Protein AF-A0A8S0Q0M2-F1 (afdb_monomer_lite)

Radius of gyration: 21.59 Å; chains: 1; bounding box: 52×61×43 Å

Sequence (277 aa):
MVQQPDGTQNKWGWCKQKPGANAILAVSLYVCKVGAAVLNIPLYKVQHIANLADNKKLVLPVPALNVTNGRSHAGNKLAMQEFMIPPVGASSVKEAMKMGVEVYDNLKVVIRMDDVASELYGSDKTYDLNFKENNNNSSQKILGDQLKDRYKSFVSDYPMVSIEGPFDQNDWEHYAKLTDEIGAQVQIVGDGLLVTNPKRVEKAIKEKTCNALLFKEFVGQIKTGAPCRSERLTKYNQLLRIEEELGSKALYAGAKFCVPVEPYWIQMSCELKMRIC

Structure (mmCIF, N/CA/C/O backbone):
data_AF-A0A8S0Q0M2-F1
#
_entry.id   AF-A0A8S0Q0M2-F1
#
loop_
_atom_site.group_PDB
_atom_site.id
_atom_site.type_symbol
_atom_site.label_atom_id
_atom_site.label_alt_id
_atom_site.label_comp_id
_atom_site.label_asym_id
_atom_site.label_entity_id
_atom_site.label_seq_id
_atom_site.pdbx_PDB_ins_code
_atom_site.Cartn_x
_atom_site.Cartn_y
_atom_site.Cartn_z
_atom_site.occupancy
_atom_site.B_iso_or_equiv
_atom_site.auth_seq_id
_atom_site.auth_comp_id
_atom_site.auth_asym_id
_atom_site.auth_atom_id
_atom_site.pdbx_PDB_model_num
ATOM 1 N N . MET A 1 1 ? 19.170 -4.784 -18.563 1.00 77.31 1 MET A N 1
ATOM 2 C CA . MET A 1 1 ? 18.592 -3.418 -18.521 1.00 77.31 1 MET A CA 1
ATOM 3 C C . MET A 1 1 ? 19.333 -2.471 -17.568 1.00 77.31 1 MET A C 1
ATOM 5 O O . MET A 1 1 ? 19.907 -1.503 -18.044 1.00 77.31 1 MET A O 1
ATOM 9 N N . VAL A 1 2 ? 19.326 -2.705 -16.245 1.00 81.75 2 VAL A N 1
ATOM 10 C CA . VAL A 1 2 ? 19.839 -1.720 -15.257 1.00 81.75 2 VAL A CA 1
ATOM 11 C C . VAL A 1 2 ? 21.374 -1.631 -15.204 1.00 81.75 2 VAL A C 1
ATOM 13 O O . VAL A 1 2 ? 21.918 -0.537 -15.280 1.00 81.75 2 VAL A O 1
ATOM 16 N N . GLN A 1 3 ? 22.079 -2.760 -15.081 1.00 84.12 3 GLN A N 1
ATOM 17 C CA . GLN A 1 3 ? 23.552 -2.772 -15.024 1.00 84.12 3 GLN A CA 1
ATOM 18 C C . GLN A 1 3 ? 24.165 -2.516 -16.412 1.00 84.12 3 GLN A C 1
ATOM 20 O O . GLN A 1 3 ? 25.020 -1.653 -16.574 1.00 84.12 3 GLN A O 1
ATOM 25 N N . GLN A 1 4 ? 23.646 -3.209 -17.427 1.00 80.44 4 GLN A N 1
ATOM 26 C CA . GLN A 1 4 ? 23.820 -2.904 -18.849 1.00 80.44 4 GLN A CA 1
ATOM 27 C C . GLN A 1 4 ? 22.436 -2.948 -19.524 1.00 80.44 4 GLN A C 1
ATOM 29 O O . GLN A 1 4 ? 21.630 -3.809 -19.144 1.00 80.44 4 GLN A O 1
ATOM 34 N N . PRO A 1 5 ? 22.099 -2.062 -20.484 1.00 82.38 5 PRO A N 1
ATOM 35 C CA . PRO A 1 5 ? 22.956 -1.044 -21.106 1.00 82.38 5 PRO A CA 1
ATOM 36 C C . PRO A 1 5 ? 22.989 0.325 -20.391 1.00 82.38 5 PRO A C 1
ATOM 38 O O . PRO A 1 5 ? 23.671 1.232 -20.860 1.00 82.38 5 PRO A O 1
ATOM 41 N N . ASP A 1 6 ? 22.262 0.515 -19.284 1.00 88.94 6 ASP A N 1
ATOM 42 C CA . ASP A 1 6 ? 22.204 1.813 -18.596 1.00 88.94 6 ASP A CA 1
ATOM 43 C C . ASP A 1 6 ? 23.514 2.142 -17.844 1.00 88.94 6 ASP A C 1
ATOM 45 O O . ASP A 1 6 ? 24.290 3.007 -18.268 1.00 88.94 6 ASP A O 1
ATOM 49 N N . GLY A 1 7 ? 23.781 1.443 -16.739 1.00 89.38 7 GLY A N 1
ATOM 50 C CA . GLY A 1 7 ? 25.010 1.590 -15.958 1.00 89.38 7 GLY A CA 1
ATOM 51 C C . GLY A 1 7 ? 25.144 2.888 -15.145 1.00 89.38 7 GLY A C 1
ATOM 52 O O . GLY A 1 7 ? 26.169 3.081 -14.496 1.00 89.38 7 GLY A O 1
ATOM 53 N N . THR A 1 8 ? 24.156 3.789 -15.144 1.00 91.19 8 THR A N 1
ATOM 54 C CA . THR A 1 8 ? 24.237 5.048 -14.378 1.00 91.19 8 THR A CA 1
ATOM 55 C C . THR A 1 8 ? 24.024 4.838 -12.878 1.00 91.19 8 THR A C 1
ATOM 57 O O . THR A 1 8 ? 23.136 4.092 -12.450 1.00 91.19 8 THR A O 1
ATOM 60 N N . GLN A 1 9 ? 24.834 5.516 -12.060 1.00 91.62 9 GLN A N 1
ATOM 61 C CA . GLN A 1 9 ? 24.806 5.424 -10.600 1.00 91.62 9 GLN A CA 1
ATOM 62 C C . GLN A 1 9 ? 24.826 6.796 -9.919 1.00 91.62 9 GLN A C 1
ATOM 64 O O . GLN A 1 9 ? 25.339 7.776 -10.451 1.00 91.62 9 GLN A O 1
ATOM 69 N N . ASN A 1 10 ? 24.314 6.834 -8.691 1.00 91.19 10 ASN A N 1
ATOM 70 C CA . ASN A 1 10 ? 24.566 7.880 -7.703 1.00 91.19 10 ASN A CA 1
ATOM 71 C C . ASN A 1 10 ? 25.010 7.233 -6.370 1.00 91.19 10 ASN A C 1
ATOM 73 O O . ASN A 1 10 ? 25.138 6.010 -6.281 1.00 91.19 10 ASN A O 1
ATOM 77 N N . LYS A 1 11 ? 25.202 8.025 -5.302 1.00 89.50 11 LYS A N 1
ATOM 78 C CA . LYS A 1 11 ? 25.599 7.506 -3.972 1.00 89.50 11 LYS A CA 1
ATOM 79 C C . LYS A 1 11 ? 24.697 6.366 -3.449 1.00 89.50 11 LYS A C 1
ATOM 81 O O . LYS A 1 11 ? 25.178 5.417 -2.824 1.00 89.50 11 LYS A O 1
ATOM 86 N N . TRP A 1 12 ? 23.411 6.395 -3.798 1.00 85.00 12 TRP A N 1
ATOM 87 C CA . TRP A 1 12 ? 22.398 5.404 -3.429 1.00 85.00 12 TRP A CA 1
ATOM 88 C C . TRP A 1 12 ? 22.266 4.221 -4.419 1.00 85.00 12 TRP A C 1
ATOM 90 O O . TRP A 1 12 ? 21.420 3.355 -4.218 1.00 85.00 12 TRP A O 1
ATOM 100 N N . GLY A 1 13 ? 23.100 4.126 -5.462 1.00 88.88 13 GLY A N 1
ATOM 101 C CA . GLY A 1 13 ? 23.108 3.020 -6.434 1.00 88.88 13 GLY A CA 1
ATOM 102 C C . GLY A 1 13 ? 22.540 3.392 -7.810 1.00 88.88 13 GLY A C 1
ATOM 103 O O . GLY A 1 13 ? 22.626 4.542 -8.232 1.00 88.88 13 GLY A O 1
ATOM 104 N N . TRP A 1 14 ? 21.999 2.409 -8.539 1.00 89.00 14 TRP A N 1
ATOM 105 C CA . TRP A 1 14 ? 21.613 2.555 -9.951 1.00 89.00 14 TRP A CA 1
ATOM 106 C C . TRP A 1 14 ? 20.436 3.525 -10.166 1.00 89.00 14 TRP A C 1
ATOM 108 O O . TRP A 1 14 ? 19.277 3.185 -9.883 1.00 89.00 14 TRP A O 1
ATOM 118 N N . CYS A 1 15 ? 20.724 4.712 -10.710 1.00 88.12 15 CYS A N 1
ATOM 119 C CA . CYS A 1 15 ? 19.769 5.818 -10.867 1.00 88.12 15 CYS A CA 1
ATOM 120 C C . CYS A 1 15 ? 18.936 5.763 -12.159 1.00 88.12 15 CYS A C 1
ATOM 122 O O . CYS A 1 15 ? 17.917 6.444 -12.238 1.00 88.12 15 CYS A O 1
ATOM 124 N N . LYS A 1 16 ? 19.296 4.887 -13.106 1.00 91.25 16 LYS A N 1
ATOM 125 C CA . LYS A 1 16 ? 18.495 4.527 -14.291 1.00 91.25 16 LYS A CA 1
ATOM 126 C C . LYS A 1 16 ? 18.247 5.692 -15.269 1.00 91.25 16 LYS A C 1
ATOM 128 O O . LYS A 1 16 ? 17.125 5.889 -15.735 1.00 91.25 16 LYS A O 1
ATOM 133 N N . GLN A 1 17 ? 19.267 6.515 -15.510 1.00 90.06 17 GLN A N 1
ATOM 134 C CA . GLN A 1 17 ? 19.145 7.785 -16.231 1.00 90.06 17 GLN A CA 1
ATOM 135 C C . GLN A 1 17 ? 19.207 7.680 -17.763 1.00 90.06 17 GLN A C 1
ATOM 137 O O . GLN A 1 17 ? 18.584 8.514 -18.407 1.00 90.06 17 GLN A O 1
ATOM 142 N N . LYS A 1 18 ? 19.920 6.711 -18.368 1.00 89.94 18 LYS A N 1
ATOM 143 C CA . LYS A 1 18 ? 20.146 6.711 -19.838 1.00 89.94 18 LYS A CA 1
ATOM 144 C C . LYS A 1 18 ? 18.877 6.359 -20.646 1.00 89.94 18 LYS A C 1
ATOM 146 O O . LYS A 1 18 ? 18.338 7.247 -21.294 1.00 89.94 18 LYS A O 1
ATOM 151 N N . PRO A 1 19 ? 18.355 5.113 -20.622 1.00 86.62 19 PRO A N 1
ATOM 152 C CA . PRO A 1 19 ? 17.021 4.788 -21.138 1.00 86.62 19 PRO A CA 1
ATOM 153 C C . PRO A 1 19 ? 15.879 5.360 -20.280 1.00 86.62 19 PRO A C 1
ATOM 155 O O . PRO A 1 19 ? 14.741 5.407 -20.738 1.00 86.62 19 PRO A O 1
ATOM 158 N N . GLY A 1 20 ? 16.151 5.761 -19.034 1.00 90.25 20 GLY A N 1
ATOM 159 C CA . GLY A 1 20 ? 15.137 6.237 -18.098 1.00 90.25 20 GLY A CA 1
ATOM 160 C C . GLY A 1 20 ? 14.420 5.105 -17.351 1.00 90.25 20 GLY A C 1
ATOM 161 O O . GLY A 1 20 ? 14.092 4.051 -17.906 1.00 90.25 20 GLY A O 1
ATOM 162 N N . ALA A 1 21 ? 14.110 5.341 -16.072 1.00 89.12 21 ALA A N 1
ATOM 163 C CA . ALA A 1 21 ? 13.420 4.373 -15.215 1.00 89.12 21 ALA A CA 1
ATOM 164 C C . ALA A 1 21 ? 12.076 3.893 -15.801 1.00 89.12 21 ALA A C 1
ATOM 166 O O . ALA A 1 21 ? 11.744 2.715 -15.674 1.00 89.12 21 ALA A O 1
ATOM 167 N N . ASN A 1 22 ? 11.343 4.774 -16.491 1.00 91.12 22 ASN A N 1
ATOM 168 C CA . ASN A 1 22 ? 10.050 4.463 -17.107 1.00 91.12 22 ASN A CA 1
ATOM 169 C C . ASN A 1 22 ? 10.176 3.428 -18.239 1.00 91.12 22 ASN A C 1
ATOM 171 O O . ASN A 1 22 ? 9.378 2.494 -18.298 1.00 91.12 22 ASN A O 1
ATOM 175 N N . ALA A 1 23 ? 11.193 3.548 -19.101 1.00 91.44 23 ALA A N 1
ATOM 176 C CA . ALA A 1 23 ? 11.422 2.598 -20.191 1.00 91.44 23 ALA A CA 1
ATOM 177 C C . ALA A 1 23 ? 11.885 1.235 -19.657 1.00 91.44 23 ALA A C 1
ATOM 179 O O . ALA A 1 23 ? 11.385 0.195 -20.089 1.00 91.44 23 ALA A O 1
ATOM 180 N N . ILE A 1 24 ? 12.785 1.231 -18.662 1.00 90.75 24 ILE A N 1
ATOM 181 C CA . ILE A 1 24 ? 13.203 -0.003 -17.980 1.00 90.75 24 ILE A CA 1
ATOM 182 C C . ILE A 1 24 ? 11.993 -0.701 -17.344 1.00 90.75 24 ILE A C 1
ATOM 184 O O . ILE A 1 24 ? 11.839 -1.910 -17.514 1.00 90.75 24 ILE A O 1
ATOM 188 N N . LEU A 1 25 ? 11.123 0.042 -16.651 1.00 88.38 25 LEU A N 1
ATOM 189 C CA . LEU A 1 25 ? 9.922 -0.504 -16.019 1.00 88.38 25 LEU A CA 1
ATOM 190 C C . LEU A 1 25 ? 8.944 -1.084 -17.051 1.00 88.38 25 LEU A C 1
ATOM 192 O O . LEU A 1 25 ? 8.466 -2.199 -16.862 1.00 88.38 25 LEU A O 1
ATOM 196 N N . ALA A 1 26 ? 8.681 -0.373 -18.152 1.00 89.44 26 ALA A N 1
ATOM 197 C CA . ALA A 1 26 ? 7.783 -0.841 -19.208 1.00 89.44 26 ALA A CA 1
ATOM 198 C C . ALA A 1 26 ? 8.247 -2.178 -19.814 1.00 89.44 26 ALA A C 1
ATOM 200 O O . ALA A 1 26 ? 7.462 -3.124 -19.892 1.00 89.44 26 ALA A O 1
ATOM 201 N N . VAL A 1 27 ? 9.535 -2.287 -20.161 1.00 91.25 27 VAL A N 1
ATOM 202 C CA . VAL A 1 27 ? 10.128 -3.535 -20.671 1.00 91.25 27 VAL A CA 1
ATOM 203 C C . VAL A 1 27 ? 10.094 -4.637 -19.609 1.00 91.25 27 VAL A C 1
ATOM 205 O O . VAL A 1 27 ? 9.713 -5.762 -19.919 1.00 91.25 27 VAL A O 1
ATOM 208 N N . SER A 1 28 ? 10.425 -4.331 -18.350 1.00 88.19 28 SER A N 1
ATOM 209 C CA . SER A 1 28 ? 10.413 -5.315 -17.257 1.00 88.19 28 SER A CA 1
ATOM 210 C C . SER A 1 28 ? 9.015 -5.895 -17.007 1.00 88.19 28 SER A C 1
ATOM 212 O O . SER A 1 28 ? 8.864 -7.107 -16.854 1.00 88.19 28 SER A O 1
ATOM 214 N N . LEU A 1 29 ? 7.978 -5.050 -17.017 1.00 87.88 29 LEU A N 1
ATOM 215 C CA . LEU A 1 29 ? 6.584 -5.478 -16.870 1.00 87.88 29 LEU A CA 1
ATOM 216 C C . LEU A 1 29 ? 6.099 -6.286 -18.081 1.00 87.88 29 LEU A C 1
ATOM 218 O O . LEU A 1 29 ? 5.336 -7.236 -17.913 1.00 87.88 29 LEU A O 1
ATOM 222 N N . TYR A 1 30 ? 6.536 -5.932 -19.294 1.00 90.25 30 TYR A N 1
ATOM 223 C CA . TYR A 1 30 ? 6.219 -6.693 -20.502 1.00 90.25 30 TYR A CA 1
ATOM 224 C C . TYR A 1 30 ? 6.855 -8.089 -20.474 1.00 90.25 30 TYR A C 1
ATOM 226 O O . TYR A 1 30 ? 6.152 -9.078 -20.665 1.00 90.25 30 TYR A O 1
ATOM 234 N N . VAL A 1 31 ? 8.147 -8.189 -20.143 1.00 89.31 31 VAL A N 1
ATOM 235 C CA . VAL A 1 31 ? 8.856 -9.474 -20.008 1.00 89.31 31 VAL A CA 1
ATOM 236 C C . VAL A 1 31 ? 8.204 -10.362 -18.944 1.00 89.31 31 VAL A C 1
ATOM 238 O O . VAL A 1 31 ? 7.999 -11.545 -19.200 1.00 89.31 31 VAL A O 1
ATOM 241 N N . CYS A 1 32 ? 7.791 -9.806 -17.799 1.00 84.94 32 CYS A N 1
ATOM 242 C CA . CYS A 1 32 ? 7.070 -10.562 -16.766 1.00 84.94 32 CYS A CA 1
ATOM 243 C C . CYS A 1 32 ? 5.728 -11.130 -17.282 1.00 84.94 32 CYS A C 1
ATOM 245 O O . CYS A 1 32 ? 5.427 -12.307 -17.081 1.00 84.94 32 CYS A O 1
ATOM 247 N N . LYS A 1 33 ? 4.952 -10.335 -18.036 1.00 87.81 33 LYS A N 1
ATOM 248 C CA . LYS A 1 33 ? 3.702 -10.790 -18.679 1.00 87.81 33 LYS A CA 1
ATOM 249 C C . LYS A 1 33 ? 3.924 -11.865 -19.742 1.00 87.81 33 LYS A C 1
ATOM 251 O O . LYS A 1 33 ? 3.156 -12.820 -19.796 1.00 87.81 33 LYS A O 1
ATOM 256 N N . VAL A 1 34 ? 4.959 -11.729 -20.572 1.00 89.94 34 VAL A N 1
ATOM 257 C CA . VAL A 1 34 ? 5.307 -12.748 -21.575 1.00 89.94 34 VAL A CA 1
ATOM 258 C C . VAL A 1 34 ? 5.771 -14.034 -20.890 1.00 89.94 34 VAL A C 1
ATOM 260 O O . VAL A 1 34 ? 5.323 -15.108 -21.275 1.00 89.94 34 VAL A O 1
ATOM 263 N N . GLY A 1 35 ? 6.573 -13.942 -19.824 1.00 87.44 35 GLY A N 1
ATOM 264 C CA . GLY A 1 35 ? 6.953 -15.094 -19.001 1.00 87.44 35 GLY A CA 1
ATOM 265 C C . GLY A 1 35 ? 5.743 -15.836 -18.424 1.00 87.44 35 GLY A C 1
ATOM 266 O O . GLY A 1 35 ? 5.700 -17.061 -18.479 1.00 87.44 35 GLY A O 1
ATOM 267 N N . ALA A 1 36 ? 4.720 -15.106 -17.965 1.00 86.69 36 ALA A N 1
ATOM 268 C CA . ALA A 1 36 ? 3.451 -15.681 -17.506 1.00 86.69 36 ALA A CA 1
ATOM 269 C C . ALA A 1 36 ? 2.720 -16.466 -18.600 1.00 86.69 36 ALA A C 1
ATOM 271 O O . ALA A 1 36 ? 2.303 -17.601 -18.374 1.00 86.69 36 ALA A O 1
ATOM 272 N N . ALA A 1 37 ? 2.622 -15.886 -19.799 1.00 89.19 37 ALA A N 1
ATOM 273 C CA . ALA A 1 37 ? 1.999 -16.536 -20.946 1.00 89.19 37 ALA A CA 1
ATOM 274 C C . ALA A 1 37 ? 2.776 -17.786 -21.405 1.00 89.19 37 ALA A C 1
ATOM 276 O O . ALA A 1 37 ? 2.166 -18.823 -21.644 1.00 89.19 37 ALA A O 1
ATOM 277 N N . VAL A 1 38 ? 4.112 -17.718 -21.470 1.00 90.19 38 VAL A N 1
ATOM 278 C CA . VAL A 1 38 ? 4.981 -18.846 -21.863 1.00 90.19 38 VAL A CA 1
ATOM 279 C C . VAL A 1 38 ? 4.906 -20.000 -20.860 1.00 90.19 38 VAL A C 1
ATOM 281 O O . VAL A 1 38 ? 4.858 -21.157 -21.263 1.00 90.19 38 VAL A O 1
ATOM 284 N N . LEU A 1 39 ? 4.855 -19.698 -19.561 1.00 86.50 39 LEU A N 1
ATOM 285 C CA . LEU A 1 39 ? 4.685 -20.697 -18.500 1.00 86.50 39 LEU A CA 1
ATOM 286 C C . LEU A 1 39 ? 3.223 -21.156 -18.322 1.00 86.50 39 LEU A C 1
ATOM 288 O O . LEU A 1 39 ? 2.957 -22.000 -17.471 1.00 86.50 39 LEU A O 1
ATOM 292 N N . ASN A 1 40 ? 2.282 -20.598 -19.094 1.00 88.25 40 ASN A N 1
ATOM 293 C CA . ASN A 1 40 ? 0.837 -20.820 -18.994 1.00 88.25 40 ASN A CA 1
ATOM 294 C C . ASN A 1 40 ? 0.287 -20.696 -17.555 1.00 88.25 40 ASN A C 1
ATOM 296 O O . ASN A 1 40 ? -0.511 -21.515 -17.092 1.00 88.25 40 ASN A O 1
ATOM 300 N N . ILE A 1 41 ? 0.730 -19.665 -16.830 1.00 86.12 41 ILE A N 1
ATOM 301 C CA . ILE A 1 41 ? 0.282 -19.366 -15.465 1.00 86.12 41 ILE A CA 1
ATOM 302 C C . ILE A 1 41 ? -0.155 -17.900 -15.327 1.00 86.12 41 ILE A C 1
ATOM 304 O O . ILE A 1 41 ? 0.412 -17.017 -15.968 1.00 86.12 41 ILE A O 1
ATOM 308 N N . PRO A 1 42 ? -1.136 -17.596 -14.456 1.00 86.25 42 PRO A N 1
ATOM 309 C CA . PRO A 1 42 ? -1.516 -16.225 -14.140 1.00 86.25 42 PRO A CA 1
ATOM 310 C C . PRO A 1 42 ? -0.334 -15.362 -13.685 1.00 86.25 42 PRO A C 1
ATOM 312 O O . PRO A 1 42 ? 0.532 -15.814 -12.935 1.00 86.25 42 PRO A O 1
ATOM 315 N N . LEU A 1 43 ? -0.354 -14.076 -14.044 1.00 84.06 43 LEU A N 1
ATOM 316 C CA . LEU A 1 43 ? 0.706 -13.119 -13.698 1.00 84.06 43 LEU A CA 1
ATOM 317 C C . LEU A 1 43 ? 0.976 -13.033 -12.185 1.00 84.06 43 LEU A C 1
ATOM 319 O O . LEU A 1 43 ? 2.123 -12.887 -11.777 1.00 84.06 43 LEU A O 1
ATOM 323 N N . TYR A 1 44 ? -0.053 -13.172 -11.344 1.00 79.19 44 TYR A N 1
ATOM 324 C CA . TYR A 1 44 ? 0.131 -13.176 -9.890 1.00 79.19 44 TYR A CA 1
ATOM 325 C C . TYR A 1 44 ? 0.858 -14.440 -9.391 1.00 79.19 44 TYR A C 1
ATOM 327 O O . TYR A 1 44 ? 1.570 -14.366 -8.393 1.00 79.19 44 TYR A O 1
ATOM 335 N N . LYS A 1 45 ? 0.756 -15.576 -10.105 1.00 73.44 45 LYS A N 1
ATOM 336 C CA . LYS A 1 45 ? 1.564 -16.780 -9.842 1.00 73.44 45 LYS A CA 1
ATOM 337 C C . LYS A 1 45 ? 2.991 -16.617 -10.360 1.00 73.44 45 LYS A C 1
ATOM 339 O O . LYS A 1 45 ? 3.901 -17.087 -9.693 1.00 73.44 45 LYS A O 1
ATOM 344 N N . VAL A 1 46 ? 3.221 -15.890 -11.462 1.00 59.50 46 VAL A N 1
ATOM 345 C CA . VAL A 1 46 ? 4.593 -15.486 -11.836 1.00 59.50 46 VAL A CA 1
ATOM 346 C C . VAL A 1 46 ? 5.206 -14.604 -10.769 1.00 59.50 46 VAL A C 1
ATOM 348 O O . VAL A 1 46 ? 6.309 -14.904 -10.346 1.00 59.50 46 VAL A O 1
ATOM 351 N N . GLN A 1 47 ? 4.509 -13.575 -10.279 1.00 57.31 47 GLN A N 1
ATOM 352 C CA . GLN A 1 47 ? 5.039 -12.752 -9.188 1.00 57.31 47 GLN A CA 1
ATOM 353 C C . GLN A 1 47 ? 5.316 -13.602 -7.935 1.00 57.31 47 GLN A C 1
ATOM 355 O O . GLN A 1 47 ? 6.316 -13.394 -7.266 1.00 57.31 47 GLN A O 1
ATOM 360 N N . HIS A 1 48 ? 4.480 -14.602 -7.646 1.00 57.00 48 HIS A N 1
ATOM 361 C CA . HIS A 1 48 ? 4.678 -15.531 -6.530 1.00 57.00 48 HIS A CA 1
ATOM 362 C C . HIS A 1 48 ? 5.881 -16.479 -6.713 1.00 57.00 48 HIS A C 1
ATOM 364 O O . HIS A 1 48 ? 6.5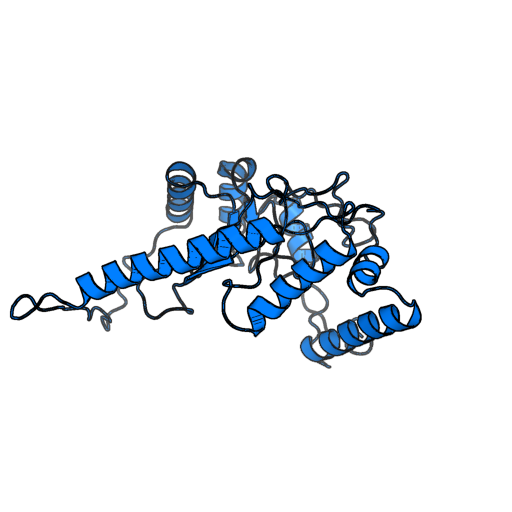60 -16.769 -5.739 1.00 57.00 48 HIS A O 1
ATOM 370 N N . ILE A 1 49 ? 6.165 -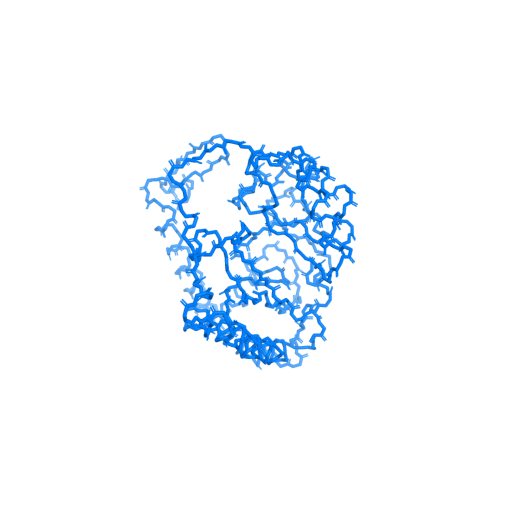16.932 -7.940 1.00 49.41 49 ILE A N 1
ATOM 371 C CA . ILE A 1 49 ? 7.294 -17.824 -8.276 1.00 49.41 49 ILE A CA 1
ATOM 372 C C . ILE A 1 49 ? 8.603 -17.039 -8.482 1.00 49.41 49 ILE A C 1
ATOM 374 O O . ILE A 1 49 ? 9.683 -17.534 -8.177 1.00 49.41 49 ILE A O 1
ATOM 378 N N . ALA A 1 50 ? 8.515 -15.813 -9.003 1.00 48.09 50 ALA A N 1
ATOM 379 C CA . ALA A 1 50 ? 9.633 -14.890 -9.196 1.00 48.09 50 ALA A CA 1
ATOM 380 C C . ALA A 1 50 ? 9.982 -14.114 -7.916 1.00 48.09 50 ALA A C 1
ATOM 382 O O . ALA A 1 50 ? 11.093 -13.596 -7.799 1.00 48.09 50 ALA A O 1
ATOM 383 N N . ASN A 1 51 ? 9.076 -14.072 -6.933 1.00 51.59 51 ASN A N 1
ATOM 384 C CA . ASN A 1 51 ? 9.440 -13.802 -5.552 1.00 51.59 51 ASN A CA 1
ATOM 385 C C . ASN A 1 51 ? 10.389 -14.915 -5.095 1.00 51.59 51 ASN A C 1
ATOM 387 O O . ASN A 1 51 ? 9.970 -16.017 -4.763 1.00 51.59 51 ASN A O 1
ATOM 391 N N . LEU A 1 52 ? 11.678 -14.583 -5.026 1.00 47.16 52 LEU A N 1
ATOM 392 C CA . LEU A 1 52 ? 12.792 -15.428 -4.569 1.00 47.16 52 LEU A CA 1
ATOM 393 C C . LEU A 1 52 ? 12.709 -15.830 -3.074 1.00 47.16 52 LEU A C 1
ATOM 395 O O . LEU A 1 52 ? 13.704 -16.233 -2.481 1.00 47.16 52 LEU A O 1
ATOM 399 N N . ALA A 1 53 ? 11.535 -15.704 -2.457 1.00 51.28 53 ALA A N 1
ATOM 400 C CA . ALA A 1 53 ? 11.222 -16.140 -1.106 1.00 51.28 53 ALA A CA 1
ATOM 401 C C . ALA A 1 53 ? 10.272 -17.344 -1.190 1.00 51.28 53 ALA A C 1
ATOM 403 O O . ALA A 1 53 ? 9.228 -17.241 -1.829 1.00 51.28 53 ALA A O 1
ATOM 404 N N . ASP A 1 54 ? 10.607 -18.450 -0.509 1.00 51.94 54 ASP A N 1
ATOM 405 C CA . ASP A 1 54 ? 9.921 -19.768 -0.511 1.00 51.94 54 ASP A CA 1
ATOM 406 C C . ASP A 1 54 ? 8.505 -19.768 0.133 1.00 51.94 54 ASP A C 1
ATOM 408 O O . ASP A 1 54 ? 8.060 -20.717 0.784 1.00 51.94 54 ASP A O 1
ATOM 412 N N . ASN A 1 55 ? 7.767 -18.672 -0.027 1.00 55.53 55 ASN A N 1
ATOM 413 C CA . ASN A 1 55 ? 6.407 -18.496 0.447 1.00 55.53 55 ASN A CA 1
ATOM 414 C C . ASN A 1 55 ? 5.439 -19.228 -0.480 1.00 55.53 55 ASN A C 1
ATOM 416 O O . ASN A 1 55 ? 5.093 -18.729 -1.539 1.00 55.53 55 ASN A O 1
ATOM 420 N N . LYS A 1 56 ? 4.948 -20.390 -0.042 1.00 62.50 56 LYS A N 1
ATOM 421 C CA . LYS A 1 56 ? 3.979 -21.232 -0.776 1.00 62.50 56 LYS A CA 1
ATOM 422 C C . LYS A 1 56 ? 2.507 -20.834 -0.564 1.00 62.50 56 LYS A C 1
ATOM 424 O O . LYS A 1 56 ? 1.605 -21.502 -1.065 1.00 62.50 56 LYS A O 1
ATOM 429 N N . LYS A 1 57 ? 2.249 -19.793 0.238 1.00 71.81 57 LYS A N 1
ATOM 430 C CA . LYS A 1 57 ? 0.908 -19.281 0.562 1.00 71.81 57 LYS A CA 1
ATOM 431 C C . LYS A 1 57 ? 0.731 -17.900 -0.053 1.00 71.81 57 LYS A C 1
ATOM 433 O O . LYS A 1 57 ? 1.509 -16.995 0.239 1.00 71.81 57 LYS A O 1
ATOM 438 N N . LEU A 1 58 ? -0.304 -17.737 -0.872 1.00 76.25 58 LEU A N 1
ATOM 439 C CA . LEU A 1 58 ? -0.697 -16.436 -1.397 1.00 76.25 58 LEU A CA 1
ATOM 440 C C . LEU A 1 58 ? -1.711 -15.795 -0.443 1.00 76.25 58 LEU A C 1
ATOM 442 O O . LEU A 1 58 ? -2.730 -16.406 -0.129 1.00 76.25 58 LEU A O 1
ATOM 446 N N . VAL A 1 59 ? -1.428 -14.573 0.009 1.00 83.75 59 VAL A N 1
ATOM 447 C CA . VAL A 1 59 ? -2.335 -13.788 0.855 1.00 83.75 59 VAL A CA 1
ATOM 448 C C . VAL A 1 59 ? -2.696 -12.499 0.129 1.00 83.75 59 VAL A C 1
ATOM 450 O O . VAL A 1 59 ? -1.828 -11.786 -0.378 1.00 83.75 59 VAL A O 1
ATOM 453 N N . LEU A 1 60 ? -3.992 -12.226 0.057 1.00 89.00 60 LEU A N 1
ATOM 454 C CA . LEU A 1 60 ? -4.572 -11.043 -0.548 1.00 89.00 60 LEU A CA 1
ATOM 455 C C . LEU A 1 60 ? -4.447 -9.839 0.397 1.00 89.00 60 LEU A C 1
ATOM 457 O O . LEU A 1 60 ? -4.666 -9.979 1.605 1.00 89.00 60 LEU A O 1
ATOM 461 N N . PRO A 1 61 ? -4.102 -8.656 -0.135 1.00 90.69 61 PRO A N 1
ATOM 462 C CA . PRO A 1 61 ? -3.798 -7.492 0.682 1.00 90.69 61 PRO A CA 1
ATOM 463 C C . PRO A 1 61 ? -5.049 -6.786 1.218 1.00 90.69 61 PRO A C 1
ATOM 465 O O . PRO A 1 61 ? -6.072 -6.719 0.535 1.00 90.69 61 PRO A O 1
ATOM 468 N N . VAL A 1 62 ? -4.924 -6.146 2.384 1.00 92.94 62 VAL A N 1
ATOM 469 C CA . VAL A 1 62 ? -5.888 -5.137 2.853 1.00 92.94 62 VAL A CA 1
ATOM 470 C C . VAL A 1 62 ? -5.813 -3.898 1.948 1.00 92.94 62 VAL A C 1
ATOM 472 O O . VAL A 1 62 ? -4.726 -3.327 1.797 1.00 92.94 62 VAL A O 1
ATOM 475 N N . PRO A 1 63 ? -6.924 -3.445 1.340 1.00 93.50 63 PRO A N 1
ATOM 476 C CA . PRO A 1 63 ? -6.935 -2.219 0.555 1.00 93.50 63 PRO A CA 1
ATOM 477 C C . PRO A 1 63 ? -6.953 -0.991 1.477 1.00 93.50 63 PRO A C 1
ATOM 479 O O . PRO A 1 63 ? -7.907 -0.777 2.216 1.00 93.50 63 PRO A O 1
ATOM 482 N N . ALA A 1 64 ? -5.917 -0.156 1.412 1.00 92.00 64 ALA A N 1
ATOM 483 C CA . ALA A 1 64 ? -5.910 1.171 2.020 1.00 92.00 64 ALA A CA 1
ATOM 484 C C . ALA A 1 64 ? -6.627 2.148 1.075 1.00 92.00 64 ALA A C 1
ATOM 486 O O . ALA A 1 64 ? -6.074 2.587 0.059 1.00 92.00 64 ALA A O 1
ATOM 487 N N . LEU A 1 65 ? -7.894 2.428 1.381 1.00 93.12 65 LEU A N 1
ATOM 488 C CA . LEU A 1 65 ? -8.788 3.209 0.530 1.00 93.12 65 LEU A CA 1
ATOM 489 C C . LEU A 1 65 ? -8.698 4.691 0.887 1.00 93.12 65 LEU A C 1
ATOM 491 O O . LEU A 1 65 ? -9.068 5.072 1.992 1.00 93.12 65 LEU A O 1
ATOM 495 N N . ASN A 1 66 ? -8.233 5.529 -0.043 1.00 91.69 66 ASN A N 1
ATOM 496 C CA . ASN A 1 66 ? -8.207 6.983 0.149 1.00 91.69 66 ASN A CA 1
ATOM 497 C C . ASN A 1 66 ? -9.645 7.534 0.215 1.00 91.69 66 ASN A C 1
ATOM 499 O O . ASN A 1 66 ? -10.449 7.256 -0.679 1.00 91.69 66 ASN A O 1
ATOM 503 N N . VAL A 1 67 ? -9.956 8.311 1.255 1.00 89.25 67 VAL A N 1
ATOM 504 C CA . VAL A 1 67 ? -11.286 8.900 1.471 1.00 89.25 67 VAL A CA 1
ATOM 505 C C . VAL A 1 67 ? -11.290 10.432 1.495 1.00 89.25 67 VAL A C 1
ATOM 507 O O . VAL A 1 67 ? -12.244 11.026 0.996 1.00 89.25 67 VAL A O 1
ATOM 510 N N . THR A 1 68 ? -10.232 11.088 1.988 1.00 85.56 68 THR A N 1
ATOM 511 C CA . THR A 1 68 ? -10.091 12.556 1.956 1.00 85.56 68 THR A CA 1
ATOM 512 C C . THR A 1 68 ? -8.667 12.977 1.597 1.00 85.56 68 THR A C 1
ATOM 514 O O . THR A 1 68 ? -7.696 12.276 1.886 1.00 85.56 68 THR A O 1
ATOM 517 N N . ASN A 1 69 ? -8.545 14.141 0.951 1.00 82.62 69 ASN A N 1
ATOM 518 C CA . ASN A 1 69 ? -7.278 14.691 0.469 1.00 82.62 69 ASN A CA 1
ATOM 519 C C . ASN A 1 69 ? -7.021 16.093 1.029 1.00 82.62 69 ASN A C 1
ATOM 521 O O . ASN A 1 69 ? -7.954 16.866 1.265 1.00 82.62 69 ASN A O 1
ATOM 525 N N . GLY A 1 70 ? -5.743 16.434 1.146 1.00 76.88 70 GLY A N 1
ATOM 526 C CA . GLY A 1 70 ? -5.260 17.761 1.504 1.00 76.88 70 GLY A CA 1
ATOM 527 C C . GLY A 1 70 ? -3.995 18.150 0.742 1.00 76.88 70 GLY A C 1
ATOM 528 O O . GLY A 1 70 ? -3.581 17.499 -0.226 1.00 76.88 70 GLY A O 1
ATOM 529 N N . ARG A 1 71 ? -3.352 19.222 1.203 1.00 75.62 71 ARG A N 1
ATOM 530 C CA . ARG A 1 71 ? -2.072 19.737 0.700 1.00 75.62 71 ARG A CA 1
ATOM 531 C C . ARG A 1 71 ? -2.086 19.914 -0.828 1.00 75.62 71 ARG A C 1
ATOM 533 O O . ARG A 1 71 ? -2.983 20.534 -1.372 1.00 75.62 71 ARG A O 1
ATOM 540 N N . SER A 1 72 ? -1.109 19.366 -1.548 1.00 73.12 72 SER A N 1
ATOM 541 C CA . SER A 1 72 ? -0.992 19.469 -3.011 1.00 73.12 72 SER A CA 1
ATOM 542 C C . SER A 1 72 ? -2.106 18.761 -3.797 1.00 73.12 72 SER A C 1
ATOM 544 O O . SER A 1 72 ? -2.169 18.914 -5.014 1.00 73.12 72 SER A O 1
ATOM 546 N N . HIS A 1 73 ? -2.959 17.978 -3.129 1.00 65.44 73 HIS A N 1
ATOM 547 C CA . HIS A 1 73 ? -4.016 17.176 -3.748 1.00 65.44 73 HIS A CA 1
ATOM 548 C C . HIS A 1 73 ? -5.427 17.756 -3.524 1.00 65.44 73 HIS A C 1
ATOM 550 O O . HIS A 1 73 ? -6.397 17.190 -4.031 1.00 65.44 73 HIS A O 1
ATOM 556 N N . ALA A 1 74 ? -5.563 18.884 -2.812 1.00 72.00 74 ALA A N 1
ATOM 557 C CA . ALA A 1 74 ? -6.834 19.583 -2.611 1.00 72.00 74 ALA A CA 1
ATOM 558 C C . ALA A 1 74 ? -6.642 21.104 -2.454 1.00 72.00 74 ALA A C 1
ATOM 560 O O . ALA A 1 74 ? -5.584 21.574 -2.061 1.00 72.00 74 ALA A O 1
ATOM 561 N N . GLY A 1 75 ? -7.689 21.891 -2.713 1.00 69.25 75 GLY A N 1
ATOM 562 C CA . GLY A 1 75 ? -7.673 23.350 -2.516 1.00 69.25 75 GLY A CA 1
ATOM 563 C C . GLY A 1 75 ? -7.929 23.815 -1.074 1.00 69.25 75 GLY A C 1
ATOM 564 O O . GLY A 1 75 ? -8.268 24.978 -0.876 1.00 69.25 75 GLY A O 1
ATOM 565 N N . ASN A 1 76 ? -7.845 22.917 -0.087 1.00 74.62 76 ASN A N 1
ATOM 566 C CA . ASN A 1 76 ? -8.268 23.147 1.298 1.00 74.62 76 ASN A CA 1
ATOM 567 C C . ASN A 1 76 ? -7.079 23.438 2.244 1.00 74.62 76 ASN A C 1
ATOM 569 O O . ASN A 1 76 ? -5.915 23.390 1.853 1.00 74.62 76 ASN A O 1
ATOM 573 N N . LYS A 1 77 ? -7.376 23.748 3.514 1.00 72.44 77 LYS A N 1
ATOM 574 C CA . LYS A 1 77 ? -6.372 24.067 4.553 1.00 72.44 77 LYS A CA 1
ATOM 575 C C . LYS A 1 77 ? -5.728 22.825 5.205 1.00 72.44 77 LYS A C 1
ATOM 577 O O . LYS A 1 77 ? -4.978 22.960 6.169 1.00 72.44 77 LYS A O 1
ATOM 582 N N . LEU A 1 78 ? -6.029 21.615 4.729 1.00 70.88 78 LEU A N 1
ATOM 583 C CA . LEU A 1 78 ? -5.600 20.366 5.361 1.00 70.88 78 LEU A CA 1
ATOM 584 C C . LEU A 1 78 ? -4.124 20.092 5.041 1.00 70.88 78 LEU A C 1
ATOM 586 O O . LEU A 1 78 ? -3.763 19.872 3.888 1.00 70.88 78 LEU A O 1
ATOM 590 N N . ALA A 1 79 ? -3.255 20.115 6.055 1.00 67.94 79 ALA A N 1
ATOM 591 C CA . ALA A 1 79 ? -1.807 19.975 5.863 1.00 67.94 79 ALA A CA 1
ATOM 592 C C . ALA A 1 79 ? -1.364 18.547 5.477 1.00 67.94 79 ALA A C 1
ATOM 594 O O . ALA A 1 79 ? -0.344 18.374 4.805 1.00 67.94 79 ALA A O 1
ATOM 595 N N . MET A 1 80 ? -2.128 17.532 5.891 1.00 71.81 80 MET A N 1
ATOM 596 C CA . MET A 1 80 ? -1.906 16.128 5.531 1.00 71.81 80 MET A CA 1
ATOM 597 C C . MET A 1 80 ? -2.431 15.840 4.123 1.00 71.81 80 MET A C 1
ATOM 599 O O . MET A 1 80 ? -3.440 16.401 3.708 1.00 71.81 80 MET A O 1
ATOM 603 N N . GLN A 1 81 ? -1.742 14.975 3.377 1.00 71.75 81 GLN A N 1
ATOM 604 C CA . GLN A 1 81 ? -2.024 14.790 1.951 1.00 71.75 81 GLN A CA 1
ATOM 605 C C . GLN A 1 81 ? -3.206 13.852 1.673 1.00 71.75 81 GLN A C 1
ATOM 607 O O . GLN A 1 81 ? -4.005 14.146 0.790 1.00 71.75 81 GLN A O 1
ATOM 612 N N . GLU A 1 82 ? -3.312 12.741 2.402 1.00 83.69 82 GLU A N 1
ATOM 613 C CA . GLU A 1 82 ? -4.328 11.703 2.199 1.00 83.69 82 GLU A CA 1
ATOM 614 C C . GLU A 1 82 ? -4.720 11.088 3.550 1.00 83.69 82 GLU A C 1
ATOM 616 O O . GLU A 1 82 ? -3.844 10.808 4.369 1.00 83.69 82 GLU A O 1
ATOM 621 N N . PHE A 1 83 ? -6.009 10.811 3.753 1.00 88.12 83 PHE A N 1
ATOM 622 C CA . PHE A 1 83 ? -6.505 9.950 4.832 1.00 88.12 83 PHE A CA 1
ATOM 623 C C . PHE A 1 83 ? -7.111 8.694 4.217 1.00 88.12 83 PHE A C 1
ATOM 625 O O . PHE A 1 83 ? -7.801 8.763 3.194 1.00 88.12 83 PHE A O 1
ATOM 632 N N . MET A 1 84 ? -6.842 7.539 4.827 1.00 91.38 84 MET A N 1
ATOM 633 C CA . MET A 1 84 ? -7.232 6.244 4.275 1.00 91.38 84 MET A CA 1
ATOM 634 C C . MET A 1 84 ? -7.913 5.358 5.304 1.00 91.38 84 MET A C 1
ATOM 636 O O . MET A 1 84 ? -7.571 5.388 6.482 1.00 91.38 84 MET A O 1
ATOM 640 N N . ILE A 1 85 ? -8.838 4.528 4.829 1.00 92.00 85 ILE A N 1
ATOM 641 C CA . ILE A 1 85 ? -9.564 3.557 5.644 1.00 92.00 85 ILE A CA 1
ATOM 642 C C . ILE A 1 85 ? -9.177 2.149 5.169 1.00 92.00 85 ILE A C 1
ATOM 644 O O . ILE A 1 85 ? -9.544 1.767 4.055 1.00 92.00 85 ILE A O 1
ATOM 648 N N . PRO A 1 86 ? -8.403 1.387 5.966 1.00 92.81 86 PRO A N 1
ATOM 649 C CA . PRO A 1 86 ? -8.080 -0.011 5.699 1.00 92.81 86 PRO A CA 1
ATOM 650 C C . PRO A 1 86 ? -9.097 -0.952 6.386 1.00 92.81 86 PRO A C 1
ATOM 652 O O . PRO A 1 86 ? -9.161 -0.980 7.617 1.00 92.81 86 PRO A O 1
ATOM 655 N N . PRO A 1 87 ? -9.880 -1.766 5.649 1.00 94.62 87 PRO A N 1
ATOM 656 C CA . PRO A 1 87 ? -10.858 -2.696 6.232 1.00 94.62 87 PRO A CA 1
ATOM 657 C C . PRO A 1 87 ? -10.197 -3.950 6.846 1.00 94.62 87 PRO A C 1
ATOM 659 O O . PRO A 1 87 ? -10.355 -5.074 6.366 1.00 94.62 87 PRO A O 1
ATOM 662 N N . VAL A 1 88 ? -9.425 -3.770 7.921 1.00 93.19 88 VAL A N 1
ATOM 663 C CA . VAL A 1 88 ? -8.662 -4.847 8.588 1.00 93.19 88 VAL A CA 1
ATOM 664 C C . VAL A 1 88 ? -9.546 -5.923 9.234 1.00 93.19 88 VAL A C 1
ATOM 666 O O . VAL A 1 88 ? -9.097 -7.052 9.404 1.00 93.19 88 VAL A O 1
ATOM 669 N N . GLY A 1 89 ? -10.799 -5.594 9.569 1.00 93.25 89 GLY A N 1
ATOM 670 C CA . GLY A 1 89 ? -11.768 -6.521 10.168 1.00 93.25 89 GLY A CA 1
ATOM 671 C C . GLY A 1 89 ? -12.546 -7.395 9.176 1.00 93.25 89 GLY A C 1
ATOM 672 O O . GLY A 1 89 ? -13.317 -8.241 9.615 1.00 93.25 89 GLY A O 1
ATOM 673 N N . ALA A 1 90 ? -12.372 -7.200 7.865 1.00 94.94 90 ALA A N 1
ATOM 674 C CA . ALA A 1 90 ? -13.039 -8.015 6.849 1.00 94.94 90 ALA A CA 1
ATOM 675 C C . ALA A 1 90 ? -12.467 -9.446 6.786 1.00 94.94 90 ALA A C 1
ATOM 677 O O . ALA A 1 90 ? -11.305 -9.683 7.113 1.00 94.94 90 ALA A O 1
ATOM 678 N N . SER A 1 91 ? -13.269 -10.396 6.302 1.00 93.69 91 SER A N 1
ATOM 679 C CA . SER A 1 91 ? -12.877 -11.793 6.051 1.00 93.69 91 SER A CA 1
ATOM 680 C C . SER A 1 91 ? -12.302 -12.039 4.648 1.00 93.69 91 SER A C 1
ATOM 682 O O . SER A 1 91 ? -11.634 -13.045 4.420 1.00 93.69 91 SER A O 1
ATOM 684 N N . SER A 1 92 ? -12.566 -11.130 3.705 1.00 95.25 92 SER A N 1
ATOM 685 C CA . SER A 1 92 ? -12.233 -11.244 2.278 1.00 95.25 92 SER A CA 1
ATOM 686 C C . SER A 1 92 ? -11.995 -9.867 1.651 1.00 95.25 92 SER A C 1
ATOM 688 O O . SER A 1 92 ? -12.461 -8.851 2.173 1.00 95.25 92 SER A O 1
ATOM 690 N N . VAL A 1 93 ? -11.334 -9.814 0.491 1.00 94.38 93 VAL A N 1
ATOM 691 C CA . VAL A 1 93 ? -11.213 -8.587 -0.314 1.00 94.38 93 VAL A CA 1
ATOM 692 C C . VAL A 1 93 ? -12.588 -8.120 -0.784 1.00 94.38 93 VAL A C 1
ATOM 694 O O . VAL A 1 93 ? -12.856 -6.921 -0.769 1.00 94.38 93 VAL A O 1
ATOM 697 N N . LYS A 1 94 ? -13.486 -9.035 -1.160 1.00 96.25 94 LYS A N 1
ATOM 698 C CA . LYS A 1 94 ? -14.876 -8.719 -1.515 1.00 96.25 94 LYS A CA 1
ATOM 699 C C . LYS A 1 94 ? -15.614 -7.988 -0.396 1.00 96.25 94 LYS A C 1
ATOM 701 O O . LYS A 1 94 ? -16.262 -6.976 -0.660 1.00 96.25 94 LYS A O 1
ATOM 706 N N . GLU A 1 95 ? -15.498 -8.463 0.841 1.00 96.69 95 GLU A N 1
ATOM 707 C CA . GLU A 1 95 ? -16.078 -7.788 2.004 1.00 96.69 95 GLU A CA 1
ATOM 708 C C . GLU A 1 95 ? -15.370 -6.461 2.304 1.00 96.69 95 GLU A C 1
ATOM 710 O O . GLU A 1 95 ? -16.040 -5.446 2.481 1.00 96.69 95 GLU A O 1
ATOM 715 N N . ALA A 1 96 ? -14.035 -6.427 2.253 1.00 96.50 96 ALA A N 1
ATOM 716 C CA . ALA A 1 96 ? -13.254 -5.208 2.451 1.00 96.50 96 ALA A CA 1
ATOM 717 C C . ALA A 1 96 ? -13.650 -4.099 1.464 1.00 96.50 96 ALA A C 1
ATOM 719 O O . ALA A 1 96 ? -13.882 -2.956 1.858 1.00 96.50 96 ALA A O 1
ATOM 720 N N . MET A 1 97 ? -13.790 -4.437 0.180 1.00 96.69 97 MET A N 1
ATOM 721 C CA . MET A 1 97 ? -14.236 -3.498 -0.847 1.00 96.69 97 MET A CA 1
ATOM 722 C C . MET A 1 97 ? -15.683 -3.052 -0.632 1.00 96.69 97 MET A C 1
ATOM 724 O O . MET A 1 97 ? -15.971 -1.878 -0.850 1.00 96.69 97 MET A O 1
ATOM 728 N N . LYS A 1 98 ? -16.578 -3.937 -0.169 1.00 96.25 98 LYS A N 1
ATOM 729 C CA . LYS A 1 98 ? -17.957 -3.568 0.182 1.00 96.25 98 LYS A CA 1
ATOM 730 C C . LYS A 1 98 ? -17.979 -2.545 1.324 1.00 96.25 98 LYS A C 1
ATOM 732 O O . LYS A 1 98 ? -18.503 -1.453 1.129 1.00 96.25 98 LYS A O 1
ATOM 737 N N . MET A 1 99 ? -17.343 -2.859 2.457 1.00 95.38 99 MET A N 1
ATOM 738 C CA . MET A 1 99 ? -17.216 -1.946 3.605 1.00 95.38 99 MET A CA 1
ATOM 739 C C . MET A 1 99 ? -16.613 -0.602 3.178 1.00 95.38 99 MET A C 1
ATOM 741 O O . MET A 1 99 ? -17.095 0.463 3.550 1.00 95.38 99 MET A O 1
ATOM 745 N N . GLY A 1 100 ? -15.565 -0.652 2.357 1.00 93.62 100 GLY A N 1
ATOM 746 C CA . GLY A 1 100 ? -14.865 0.517 1.851 1.00 93.62 100 GLY A CA 1
ATOM 747 C C . GLY A 1 100 ? -15.701 1.434 0.960 1.00 93.62 100 GLY A C 1
ATOM 748 O O . GLY A 1 100 ? -15.630 2.653 1.102 1.00 93.62 100 GLY A O 1
ATOM 749 N N . VAL A 1 101 ? -16.499 0.862 0.053 1.00 93.00 101 VAL A N 1
ATOM 750 C CA . VAL A 1 101 ? -17.442 1.613 -0.794 1.00 93.00 101 VAL A CA 1
ATOM 751 C C . VAL A 1 101 ? -18.560 2.213 0.056 1.00 93.00 101 VAL A C 1
ATOM 753 O O . VAL A 1 101 ? -18.838 3.402 -0.074 1.00 93.00 101 VAL A O 1
ATOM 756 N N . GLU A 1 102 ? -19.147 1.434 0.968 1.00 92.50 102 GLU A N 1
ATOM 757 C CA . GLU A 1 102 ? -20.211 1.905 1.862 1.00 92.50 102 GLU A CA 1
ATOM 758 C C . GLU A 1 102 ? -19.738 3.082 2.725 1.00 92.50 102 GLU A C 1
ATOM 760 O O . GLU A 1 102 ? -20.425 4.101 2.800 1.00 92.50 102 GLU A O 1
ATOM 765 N N . VAL A 1 103 ? -18.543 3.003 3.318 1.00 92.62 103 VAL A N 1
ATOM 766 C CA . VAL A 1 103 ? -17.967 4.114 4.090 1.00 92.62 103 VAL A CA 1
ATOM 767 C C . VAL A 1 103 ? -17.640 5.316 3.196 1.00 92.62 103 VAL A C 1
ATOM 769 O O . VAL A 1 103 ? -17.907 6.448 3.593 1.00 92.62 103 VAL A O 1
ATOM 772 N N . TYR A 1 104 ? -17.117 5.103 1.983 1.00 90.56 104 TYR A N 1
ATOM 773 C CA . TYR A 1 104 ? -16.810 6.188 1.042 1.00 90.56 104 TYR A CA 1
ATOM 774 C C . TYR A 1 104 ? -18.064 6.964 0.605 1.00 90.56 104 TYR A C 1
ATOM 776 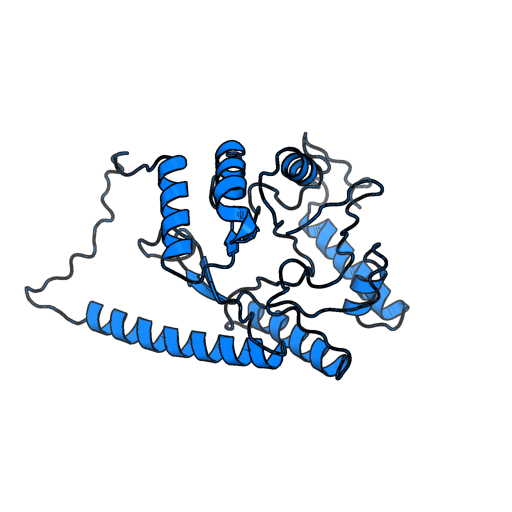O O . TYR A 1 104 ? -18.057 8.197 0.609 1.00 90.56 104 TYR A O 1
ATOM 784 N N . ASP A 1 105 ? -19.154 6.270 0.265 1.00 86.38 105 ASP A N 1
ATOM 785 C CA . ASP A 1 105 ? -20.405 6.922 -0.134 1.00 86.38 105 ASP A CA 1
ATOM 786 C C . ASP A 1 105 ? -21.135 7.570 1.056 1.00 86.38 105 ASP A C 1
ATOM 788 O O . ASP A 1 105 ? -21.652 8.678 0.902 1.00 86.38 105 ASP A O 1
ATOM 792 N N . ASN A 1 106 ? -21.107 6.973 2.257 1.00 85.00 106 ASN A N 1
ATOM 793 C CA . ASN A 1 106 ? -21.627 7.629 3.466 1.00 85.00 106 ASN A CA 1
ATOM 794 C C . ASN A 1 106 ? -20.834 8.901 3.804 1.00 85.00 106 ASN A C 1
ATOM 796 O O . ASN A 1 106 ? -21.429 9.953 4.033 1.00 85.00 106 ASN A O 1
ATOM 800 N N . LEU A 1 107 ? -19.498 8.852 3.763 1.00 84.00 107 LEU A N 1
ATOM 801 C CA . LEU A 1 107 ? -18.657 10.025 4.009 1.00 84.00 107 LEU A CA 1
ATOM 802 C C . LEU A 1 107 ? -18.922 11.137 2.986 1.00 84.00 107 LEU A C 1
ATOM 804 O O . LEU A 1 107 ? -18.978 12.306 3.346 1.00 84.00 107 LEU A O 1
ATOM 808 N N . LYS A 1 108 ? -19.147 10.785 1.719 1.00 75.38 108 LYS A N 1
ATOM 809 C CA . LYS A 1 108 ? -19.533 11.733 0.667 1.00 75.38 108 LYS A CA 1
ATOM 810 C C . LYS A 1 108 ? -20.894 12.390 0.921 1.00 75.38 108 LYS A C 1
ATOM 812 O O . LYS A 1 108 ? -21.077 13.528 0.497 1.00 75.38 108 LYS A O 1
ATOM 817 N N . VAL A 1 109 ? -21.835 11.721 1.592 1.00 69.62 109 VAL A N 1
ATOM 818 C CA . VAL A 1 109 ? -23.083 12.350 2.062 1.00 69.62 109 VAL A CA 1
ATOM 819 C C . VAL A 1 109 ? -22.797 13.295 3.229 1.00 69.62 109 VAL A C 1
ATOM 821 O O . VAL A 1 109 ? -23.206 14.449 3.160 1.00 69.62 109 VAL A O 1
ATOM 824 N N . VAL A 1 110 ? -22.041 12.855 4.240 1.00 71.75 110 VAL A N 1
ATOM 825 C CA . VAL A 1 110 ? -21.680 13.678 5.413 1.00 71.75 110 VAL A CA 1
ATOM 826 C C . VAL A 1 110 ? -20.944 14.956 5.001 1.00 71.75 110 VAL A C 1
ATOM 828 O O . VAL A 1 110 ? -21.383 16.043 5.362 1.00 71.75 110 VAL A O 1
ATOM 831 N N . ILE A 1 111 ? -19.895 14.845 4.178 1.00 71.56 111 ILE A N 1
ATOM 832 C CA . ILE A 1 111 ? -19.139 15.998 3.663 1.00 71.56 111 ILE A CA 1
ATOM 833 C C . ILE A 1 111 ? -20.058 16.935 2.876 1.00 71.56 111 ILE A C 1
ATOM 835 O O . ILE A 1 111 ? -20.000 18.137 3.076 1.00 71.56 111 ILE A O 1
ATOM 839 N N . ARG A 1 112 ? -20.967 16.415 2.039 1.00 52.59 112 ARG A N 1
ATOM 840 C CA . ARG A 1 112 ? -21.922 17.264 1.308 1.00 52.59 112 ARG A CA 1
ATOM 841 C C . ARG A 1 112 ? -22.923 17.974 2.213 1.00 52.59 112 ARG A C 1
ATOM 843 O O . ARG A 1 112 ? -23.348 19.066 1.866 1.00 52.59 112 ARG A O 1
ATOM 850 N N . MET A 1 113 ? -23.332 17.373 3.327 1.00 36.97 113 MET A N 1
ATOM 851 C CA . MET A 1 113 ? -24.209 18.039 4.295 1.00 36.97 113 MET A CA 1
ATOM 852 C C . MET A 1 113 ? -23.471 19.168 5.026 1.00 36.97 113 MET A C 1
ATOM 854 O O . MET A 1 113 ? -24.066 20.218 5.256 1.00 36.97 113 MET A O 1
ATOM 858 N N . ASP A 1 114 ? -22.185 18.977 5.326 1.00 43.53 114 ASP A N 1
ATOM 859 C CA . ASP A 1 114 ? -21.320 19.971 5.973 1.00 43.53 114 ASP A CA 1
ATOM 860 C C . ASP A 1 114 ? -20.907 21.103 5.006 1.00 43.53 114 ASP A C 1
ATOM 862 O O . ASP A 1 114 ? -20.994 22.280 5.353 1.00 43.53 114 ASP A O 1
ATOM 866 N N . ASP A 1 115 ? -20.584 20.774 3.748 1.00 45.62 115 ASP A N 1
ATOM 867 C CA . ASP A 1 115 ? -20.353 21.736 2.659 1.00 45.62 115 ASP A CA 1
ATOM 868 C C . ASP A 1 115 ? -21.620 22.571 2.398 1.00 45.62 115 ASP A C 1
ATOM 870 O O . ASP A 1 115 ? -21.549 23.794 2.357 1.00 45.62 115 ASP A O 1
ATOM 874 N N . VAL A 1 116 ? -22.807 21.953 2.303 1.00 36.44 116 VAL A N 1
ATOM 875 C CA . VAL A 1 116 ? -24.076 22.682 2.090 1.00 36.44 116 VAL A CA 1
ATOM 876 C C . VAL A 1 116 ? -24.444 23.558 3.294 1.00 36.44 116 VAL A C 1
ATOM 878 O O . VAL A 1 116 ? -24.964 24.655 3.104 1.00 36.44 116 VAL A O 1
ATOM 881 N N . ALA A 1 117 ? -24.141 23.141 4.528 1.00 35.19 117 ALA A N 1
ATOM 882 C CA . ALA A 1 117 ? -24.266 24.011 5.701 1.00 35.19 117 ALA A CA 1
ATOM 883 C C . ALA A 1 117 ? -23.242 25.168 5.681 1.00 35.19 117 ALA A C 1
ATOM 885 O O . ALA A 1 117 ? -23.549 26.282 6.112 1.00 35.19 117 ALA A O 1
ATOM 886 N N . SER A 1 118 ? -22.050 24.922 5.134 1.00 42.47 118 SER A N 1
ATOM 887 C CA . SER A 1 118 ? -20.965 25.898 4.969 1.00 42.47 118 SER A CA 1
ATOM 888 C C . SER A 1 118 ? -21.135 26.832 3.761 1.00 42.47 118 SER A C 1
ATOM 890 O O . SER A 1 118 ? -20.456 27.853 3.701 1.00 42.47 118 SER A O 1
ATOM 892 N N . GLU A 1 119 ? -22.038 26.528 2.824 1.00 35.41 119 GLU A N 1
ATOM 893 C CA . GLU A 1 119 ? -22.353 27.353 1.645 1.00 35.41 119 GLU A CA 1
ATOM 894 C C . GLU A 1 119 ? -23.609 28.243 1.820 1.00 35.41 119 GLU A C 1
ATOM 896 O O . GLU A 1 119 ? -23.869 29.094 0.968 1.00 35.41 119 GLU A O 1
ATOM 901 N N . LEU A 1 120 ? -24.402 28.094 2.897 1.00 35.34 120 LEU A N 1
ATOM 902 C CA . LEU A 1 120 ? -25.781 28.629 2.973 1.00 35.34 120 LEU A CA 1
ATOM 903 C C . LEU A 1 120 ? -26.074 29.778 3.959 1.00 35.34 120 LEU A C 1
ATOM 905 O O . LEU A 1 120 ? -27.233 30.183 4.085 1.00 35.34 120 LEU A O 1
ATOM 909 N N . TYR A 1 121 ? -25.086 30.356 4.639 1.00 38.03 121 TYR A N 1
ATOM 910 C CA . TYR A 1 121 ? -25.313 31.392 5.650 1.00 38.03 121 TYR A CA 1
ATOM 911 C C . TYR A 1 121 ? -24.790 32.793 5.298 1.00 38.03 121 TYR A C 1
ATOM 913 O O . TYR A 1 121 ? -23.714 33.209 5.732 1.00 38.03 121 TYR A O 1
ATOM 921 N N . GLY A 1 122 ? -25.647 33.557 4.592 1.00 42.28 122 GLY A N 1
ATOM 922 C CA . GLY A 1 122 ? -25.470 35.002 4.395 1.00 42.28 122 GLY A CA 1
ATOM 923 C C . GLY A 1 122 ? -26.720 35.876 4.184 1.00 42.28 122 GLY A C 1
ATOM 924 O O . GLY A 1 122 ? -27.828 35.460 4.534 1.00 42.28 122 GLY A O 1
ATOM 925 N N . SER A 1 123 ? -26.610 37.058 3.556 1.00 45.31 123 SER A N 1
ATOM 926 C CA . SER A 1 123 ? -26.517 38.451 4.100 1.00 45.31 123 SER A CA 1
ATOM 927 C C . SER A 1 123 ? -25.237 38.986 4.797 1.00 45.31 123 SER A C 1
ATOM 929 O O . SER A 1 123 ? -24.344 39.455 4.097 1.00 45.31 123 SER A O 1
ATOM 931 N N . ASP A 1 124 ? -25.189 39.046 6.136 1.00 55.41 124 ASP A N 1
ATOM 932 C CA . ASP A 1 124 ? -24.295 39.892 6.949 1.00 55.41 124 ASP A CA 1
ATOM 933 C C . ASP A 1 124 ? -23.803 39.302 8.308 1.00 55.41 124 ASP A C 1
ATOM 935 O O . ASP A 1 124 ? -23.566 40.038 9.257 1.00 55.41 124 ASP A O 1
ATOM 939 N N . LYS A 1 125 ? -23.575 38.006 8.557 1.00 44.06 125 LYS A N 1
ATOM 940 C CA . LYS A 1 125 ? -23.537 36.798 7.721 1.00 44.06 125 LYS A CA 1
ATOM 941 C C . LYS A 1 125 ? -22.885 36.966 6.334 1.00 44.06 125 LYS A C 1
ATOM 943 O O . LYS A 1 125 ? -23.501 36.856 5.288 1.00 44.06 125 LYS A O 1
ATOM 948 N N . THR A 1 126 ? -21.583 37.214 6.318 1.00 32.59 126 THR A N 1
ATOM 949 C CA . THR A 1 126 ? -20.749 37.081 5.115 1.00 32.59 126 THR A CA 1
ATOM 950 C C . THR A 1 126 ? -19.744 35.951 5.302 1.00 32.59 126 THR A C 1
ATOM 952 O O . THR A 1 126 ? -19.165 35.792 6.376 1.00 32.59 126 THR A O 1
ATOM 955 N N . TYR A 1 127 ? -19.509 35.170 4.247 1.00 37.94 127 TYR A N 1
ATOM 956 C CA . TYR A 1 127 ? -18.447 34.167 4.232 1.00 37.94 127 TYR A CA 1
ATOM 957 C C . TYR A 1 127 ? -17.136 34.780 3.753 1.00 37.94 127 TYR A C 1
ATOM 959 O O . TYR A 1 127 ? -16.868 34.834 2.551 1.00 37.94 127 TYR A O 1
ATOM 967 N N . ASP A 1 128 ? -16.290 35.202 4.692 1.00 34.34 128 ASP A N 1
ATOM 968 C CA . ASP A 1 128 ? -14.891 35.477 4.373 1.00 34.34 128 ASP A CA 1
ATOM 969 C C . ASP A 1 128 ? -14.067 34.182 4.422 1.00 34.34 128 ASP A C 1
ATOM 971 O O . ASP A 1 128 ? -13.580 33.734 5.462 1.00 34.34 128 ASP A O 1
ATOM 975 N N . LEU A 1 129 ? -13.934 33.554 3.254 1.00 42.16 129 LEU A N 1
ATOM 976 C CA . LEU A 1 129 ? -13.072 32.390 3.042 1.00 42.16 129 LEU A CA 1
ATOM 977 C C . LEU A 1 129 ? -11.665 32.787 2.556 1.00 42.16 129 LEU A C 1
ATOM 979 O O . LEU A 1 129 ? -10.856 31.915 2.221 1.00 42.16 129 LEU A O 1
ATOM 983 N N . ASN A 1 130 ? -11.337 34.082 2.524 1.00 39.66 130 ASN A N 1
ATOM 984 C CA . ASN A 1 130 ? -10.182 34.606 1.809 1.00 39.66 130 ASN A CA 1
ATOM 985 C C . ASN A 1 130 ? -9.004 34.962 2.730 1.00 39.66 130 ASN A C 1
ATOM 987 O O . ASN A 1 130 ? -8.513 36.085 2.751 1.00 39.66 130 ASN A O 1
ATOM 991 N N . PHE A 1 131 ? -8.446 33.947 3.398 1.00 37.91 131 PHE A N 1
ATOM 992 C CA . PHE A 1 131 ? -7.079 34.017 3.940 1.00 37.91 131 PHE A CA 1
ATOM 993 C C . PHE A 1 131 ? -6.090 33.250 3.048 1.00 37.91 131 PHE A C 1
ATOM 995 O O . PHE A 1 131 ? -5.327 32.396 3.501 1.00 37.91 131 PHE A O 1
ATOM 1002 N N . LYS A 1 132 ? -6.085 33.570 1.748 1.00 45.50 132 LYS A N 1
ATOM 1003 C CA . LYS A 1 132 ? -4.839 33.534 0.967 1.00 45.50 132 LYS A CA 1
ATOM 1004 C C . LYS A 1 132 ? -4.106 34.845 1.225 1.00 45.50 132 LYS A C 1
ATOM 1006 O O . LYS A 1 132 ? -4.033 35.708 0.355 1.00 45.50 132 LYS A O 1
ATOM 1011 N N . GLU A 1 133 ? -3.627 35.017 2.452 1.00 42.41 133 GLU A N 1
ATOM 1012 C CA . GLU A 1 133 ? -2.887 36.221 2.794 1.00 42.41 133 GLU A CA 1
ATOM 1013 C C . GLU A 1 133 ? -1.563 36.227 2.026 1.00 42.41 133 GLU A C 1
ATOM 1015 O O . GLU A 1 133 ? -0.775 35.279 2.091 1.00 42.41 133 GLU A O 1
ATOM 1020 N N . ASN A 1 134 ? -1.299 37.316 1.305 1.00 49.19 134 ASN A N 1
ATOM 1021 C CA . ASN A 1 134 ? -0.003 37.577 0.683 1.00 49.19 134 ASN A CA 1
ATOM 1022 C C . ASN A 1 134 ? 1.024 38.026 1.742 1.00 49.19 134 ASN A C 1
ATOM 1024 O O . ASN A 1 134 ? 1.681 39.046 1.572 1.00 49.19 134 ASN A O 1
ATOM 1028 N N . ASN A 1 135 ? 1.144 37.275 2.843 1.00 48.75 135 ASN A N 1
ATOM 1029 C CA . ASN A 1 135 ? 2.139 37.458 3.898 1.00 48.75 135 ASN A CA 1
ATOM 1030 C C . ASN A 1 135 ? 2.433 36.124 4.604 1.00 48.75 135 ASN A C 1
ATOM 1032 O O . ASN A 1 135 ? 1.874 35.790 5.645 1.00 48.75 135 ASN A O 1
ATOM 1036 N N . ASN A 1 136 ? 3.387 35.365 4.057 1.00 44.12 136 ASN A N 1
ATOM 1037 C CA . ASN A 1 136 ? 3.971 34.194 4.720 1.00 44.12 136 ASN A CA 1
ATOM 1038 C C . ASN A 1 136 ? 4.877 34.625 5.895 1.00 44.12 136 ASN A C 1
ATOM 1040 O O . ASN A 1 136 ? 6.101 34.463 5.859 1.00 44.12 136 ASN A O 1
ATOM 1044 N N . ASN A 1 137 ? 4.286 35.156 6.967 1.00 40.62 137 ASN A N 1
ATOM 1045 C CA . ASN A 1 137 ? 4.996 35.275 8.234 1.00 40.62 137 ASN A CA 1
ATOM 1046 C C . ASN A 1 137 ? 5.269 33.867 8.777 1.00 40.62 137 ASN A C 1
ATOM 1048 O O . ASN A 1 137 ? 4.376 33.037 8.917 1.00 40.62 137 ASN A O 1
ATOM 1052 N N . SER A 1 138 ? 6.541 33.584 9.068 1.00 45.19 138 SER A N 1
ATOM 1053 C CA . SER A 1 138 ? 7.060 32.240 9.383 1.00 45.19 138 SER A CA 1
ATOM 1054 C C . SER A 1 138 ? 6.623 31.673 10.751 1.00 45.19 138 SER A C 1
ATOM 1056 O O . SER A 1 138 ? 7.269 30.764 11.269 1.00 45.19 138 SER A O 1
ATOM 1058 N N . SER A 1 139 ? 5.557 32.209 11.347 1.00 42.34 139 SER A N 1
ATOM 1059 C CA . SER A 1 139 ? 5.157 32.053 12.751 1.00 42.34 139 SER A CA 1
ATOM 1060 C C . SER A 1 139 ? 4.328 30.802 13.072 1.00 42.34 139 SER A C 1
ATOM 1062 O O . SER A 1 139 ? 4.075 30.547 14.244 1.00 42.34 139 SER A O 1
ATOM 1064 N N . GLN A 1 140 ? 3.939 29.996 12.077 1.00 50.41 140 GLN A N 1
ATOM 1065 C CA . GLN A 1 140 ? 3.224 28.718 12.275 1.00 50.41 140 GLN A CA 1
ATOM 1066 C C . GLN A 1 140 ? 4.066 27.481 11.900 1.00 50.41 140 GLN A C 1
ATOM 1068 O O . GLN A 1 140 ? 3.543 26.452 11.472 1.00 50.41 140 GLN A O 1
ATOM 1073 N N . LYS A 1 141 ? 5.393 27.561 12.053 1.00 51.12 141 LYS A N 1
ATOM 1074 C CA . LYS A 1 141 ? 6.281 26.396 11.925 1.00 51.12 141 LYS A CA 1
ATOM 1075 C C . LYS A 1 141 ? 6.324 25.631 13.248 1.00 51.12 141 LYS A C 1
ATOM 1077 O O . LYS A 1 141 ? 6.925 26.106 14.205 1.00 51.12 141 LYS A O 1
ATOM 1082 N N . ILE A 1 142 ? 5.719 24.447 13.278 1.00 55.06 142 ILE A N 1
ATOM 1083 C CA . ILE A 1 142 ? 5.889 23.489 14.378 1.00 55.06 142 ILE A CA 1
ATOM 1084 C C . ILE A 1 142 ? 7.217 22.733 14.234 1.00 55.06 142 ILE A C 1
ATOM 1086 O O . ILE A 1 142 ? 7.642 22.414 13.122 1.00 55.06 142 ILE A O 1
ATOM 1090 N N . LEU A 1 143 ? 7.877 22.462 15.359 1.00 68.75 143 LEU A N 1
ATOM 1091 C CA . LEU A 1 143 ? 9.110 21.670 15.419 1.00 68.75 143 LEU A CA 1
ATOM 1092 C C . LEU A 1 143 ? 8.818 20.168 15.253 1.00 68.75 143 LEU A C 1
ATOM 1094 O O . LEU A 1 143 ? 7.698 19.718 15.496 1.00 68.75 143 LEU A O 1
ATOM 1098 N N . GLY A 1 144 ? 9.835 19.380 14.886 1.00 56.62 144 GLY A N 1
ATOM 1099 C CA . GLY A 1 144 ? 9.702 17.930 14.679 1.00 56.62 144 GLY A CA 1
ATOM 1100 C C . GLY A 1 144 ? 9.129 17.193 15.895 1.00 56.62 144 GLY A C 1
ATOM 1101 O O . GLY A 1 144 ? 8.198 16.405 15.747 1.00 56.62 144 GLY A O 1
ATOM 1102 N N . ASP A 1 145 ? 9.586 17.526 17.107 1.00 66.88 145 ASP A N 1
ATOM 1103 C CA . ASP A 1 145 ? 9.033 16.974 18.352 1.00 66.88 145 ASP A CA 1
ATOM 1104 C C . ASP A 1 145 ? 7.565 17.391 18.605 1.00 66.88 145 ASP A C 1
ATOM 1106 O O . ASP A 1 145 ? 6.763 16.565 19.032 1.00 66.88 145 ASP A O 1
ATOM 1110 N N . GLN A 1 146 ? 7.158 18.617 18.249 1.00 62.56 146 GLN A N 1
ATOM 1111 C CA . GLN A 1 146 ? 5.752 19.049 18.360 1.00 62.56 146 GLN A CA 1
ATOM 1112 C C . GLN A 1 146 ? 4.845 18.315 17.359 1.00 62.56 146 GLN A C 1
ATOM 1114 O O . GLN A 1 146 ? 3.707 17.969 17.675 1.00 62.56 146 GLN A O 1
ATOM 1119 N N . LEU A 1 147 ? 5.347 18.053 16.148 1.00 64.44 147 LEU A N 1
ATOM 1120 C CA . LEU A 1 147 ? 4.645 17.257 15.141 1.00 64.44 147 LEU A CA 1
ATOM 1121 C C . LEU A 1 147 ? 4.552 15.777 15.559 1.00 64.44 147 LEU A C 1
ATOM 1123 O O . LEU A 1 147 ? 3.500 15.163 15.398 1.00 64.44 147 LEU A O 1
ATOM 1127 N N . LYS A 1 148 ? 5.609 15.226 16.169 1.00 74.56 148 LYS A N 1
ATOM 1128 C CA . LYS A 1 148 ? 5.624 13.888 16.783 1.00 74.56 148 LYS A CA 1
ATOM 1129 C C . LYS A 1 148 ? 4.551 13.757 17.869 1.00 74.56 148 LYS A C 1
ATOM 1131 O O . LYS A 1 148 ? 3.754 12.822 17.822 1.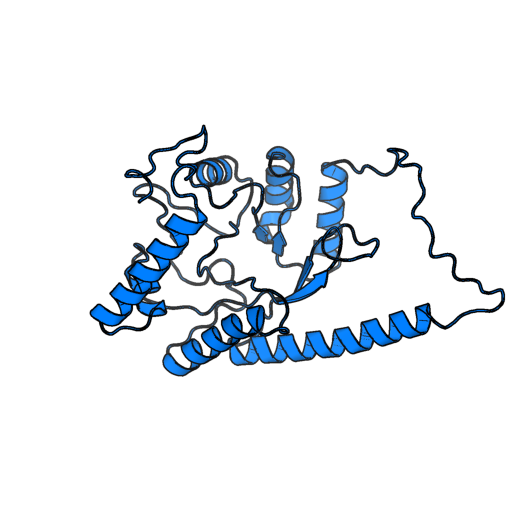00 74.56 148 LYS A O 1
ATOM 1136 N N . ASP A 1 149 ? 4.471 14.709 18.797 1.00 74.06 149 ASP A N 1
ATOM 1137 C CA . ASP A 1 149 ? 3.441 14.703 19.844 1.00 74.06 149 ASP A CA 1
ATOM 1138 C C . ASP A 1 149 ? 2.024 14.881 19.273 1.00 74.06 149 ASP A C 1
ATOM 1140 O O . ASP A 1 149 ? 1.070 14.285 19.778 1.00 74.06 149 ASP A O 1
ATOM 1144 N N . ARG A 1 150 ? 1.876 15.598 18.150 1.00 70.12 150 ARG A N 1
ATOM 1145 C CA . ARG A 1 150 ? 0.604 15.678 17.419 1.00 70.12 150 ARG A CA 1
ATOM 1146 C C . ARG A 1 150 ? 0.206 14.350 16.765 1.00 70.12 150 ARG A C 1
ATOM 1148 O O . ARG A 1 150 ? -0.969 14.000 16.807 1.00 70.12 150 ARG A O 1
ATOM 1155 N N . TYR A 1 151 ? 1.150 13.580 16.216 1.00 75.62 151 TYR A N 1
ATOM 1156 C CA . TYR A 1 151 ? 0.867 12.214 15.749 1.00 75.62 151 TYR A CA 1
ATOM 1157 C C . TYR A 1 151 ? 0.477 11.285 16.902 1.00 75.62 151 TYR A C 1
ATOM 1159 O O . TYR A 1 151 ? -0.459 10.502 16.756 1.00 75.62 151 TYR A O 1
ATOM 1167 N N . LYS A 1 152 ? 1.131 11.411 18.063 1.00 81.75 152 LYS A N 1
ATOM 1168 C CA . LYS A 1 152 ? 0.775 10.654 19.273 1.00 81.75 152 LYS A CA 1
ATOM 1169 C C . LYS A 1 152 ? -0.650 10.952 19.736 1.00 81.75 152 LYS A C 1
ATOM 1171 O O . LYS A 1 152 ? -1.370 10.006 20.034 1.00 81.75 152 LYS A O 1
ATOM 1176 N N . SER A 1 153 ? -1.098 12.215 19.718 1.00 82.62 153 SER A N 1
ATOM 1177 C CA . SER A 1 153 ? -2.501 12.521 20.041 1.00 82.62 153 SER A CA 1
ATOM 1178 C C . SER A 1 153 ? -3.461 11.829 19.066 1.00 82.62 153 SER A C 1
ATOM 1180 O O . SER A 1 153 ? -4.426 11.222 19.503 1.00 82.62 153 SER A O 1
ATOM 1182 N N . PHE A 1 154 ? -3.166 11.808 17.760 1.00 81.06 154 PHE A N 1
ATOM 1183 C CA . PHE A 1 154 ? -4.026 11.113 16.792 1.00 81.06 154 PHE A CA 1
ATOM 1184 C C . PHE A 1 154 ? -4.094 9.590 16.976 1.00 81.06 154 PHE A C 1
ATOM 1186 O O . PHE A 1 154 ? -5.133 9.013 16.677 1.00 81.06 154 PHE A O 1
ATOM 1193 N N . VAL A 1 155 ? -3.032 8.940 17.463 1.00 83.19 155 VAL A N 1
ATOM 1194 C CA . VAL A 1 155 ? -3.052 7.496 17.777 1.00 83.19 155 VAL A CA 1
ATOM 1195 C C . VAL A 1 155 ? -3.840 7.199 19.060 1.00 83.19 155 VAL A C 1
ATOM 1197 O O . VAL A 1 155 ? -4.443 6.136 19.162 1.00 83.19 155 VAL A O 1
ATOM 1200 N N . SER A 1 156 ? -3.890 8.139 20.008 1.00 84.56 156 SER A N 1
ATOM 1201 C CA . SER A 1 156 ? -4.742 8.034 21.202 1.00 84.56 156 SER A CA 1
ATOM 1202 C C . SER A 1 156 ? -6.219 8.331 20.914 1.00 84.56 156 SER A C 1
ATOM 1204 O O . SER A 1 156 ? -7.096 7.658 21.451 1.00 84.56 156 SER A O 1
ATOM 1206 N N . ASP A 1 157 ? -6.495 9.346 20.090 1.00 86.75 157 ASP A N 1
ATOM 1207 C CA . ASP A 1 157 ? -7.843 9.879 19.850 1.00 86.75 157 ASP A CA 1
ATOM 1208 C C . ASP A 1 157 ? -8.624 9.083 18.781 1.00 86.75 157 ASP A C 1
ATOM 1210 O O . ASP A 1 157 ? -9.856 9.082 18.780 1.00 86.75 157 ASP A O 1
ATOM 1214 N N . TYR A 1 158 ? -7.924 8.418 17.852 1.00 86.75 158 TYR A N 1
ATOM 1215 C CA . TYR A 1 158 ? -8.504 7.729 16.693 1.00 86.75 158 TYR A CA 1
ATOM 1216 C C . TYR A 1 158 ? -7.876 6.338 16.499 1.00 86.75 158 TYR A C 1
ATOM 1218 O O . TYR A 1 158 ? -6.716 6.137 16.855 1.00 86.75 158 TYR A O 1
ATOM 1226 N N . PRO A 1 159 ? -8.579 5.374 15.864 1.00 87.94 159 PRO A N 1
ATOM 1227 C CA . PRO A 1 159 ? -8.059 4.030 15.582 1.00 87.94 159 PRO A CA 1
ATOM 1228 C C . PRO A 1 159 ? -7.031 4.029 14.427 1.00 87.94 159 PRO A C 1
ATOM 1230 O O . PRO A 1 159 ? -7.227 3.409 13.380 1.00 87.94 159 PRO A O 1
ATOM 1233 N N . MET A 1 160 ? -5.929 4.759 14.602 1.00 85.38 160 MET A N 1
ATOM 1234 C CA . MET A 1 160 ? -4.849 4.900 13.628 1.00 85.38 160 MET A CA 1
ATOM 1235 C C . MET A 1 160 ? -3.958 3.656 13.614 1.00 85.38 160 MET A C 1
ATOM 1237 O O . MET A 1 160 ? -3.208 3.410 14.552 1.00 85.38 160 MET A O 1
ATOM 1241 N N . VAL A 1 161 ? -3.997 2.904 12.511 1.00 84.81 161 VAL A N 1
ATOM 1242 C CA . VAL A 1 161 ? -3.186 1.682 12.324 1.00 84.81 161 VAL A CA 1
ATOM 1243 C C . VAL A 1 161 ? -1.938 1.885 11.456 1.00 84.81 161 VAL A C 1
ATOM 1245 O O . VAL A 1 161 ? -1.042 1.044 11.468 1.00 84.81 161 VAL A O 1
ATOM 1248 N N . SER A 1 162 ? -1.844 2.994 10.712 1.00 84.94 162 SER A N 1
ATOM 1249 C CA . SER A 1 162 ? -0.689 3.315 9.862 1.00 84.94 162 SER A CA 1
ATOM 1250 C C . SER A 1 162 ? -0.518 4.827 9.660 1.00 84.94 162 SER A C 1
ATOM 1252 O O . SER A 1 162 ? -1.505 5.552 9.527 1.00 84.94 162 SER A O 1
ATOM 1254 N N . ILE A 1 163 ? 0.732 5.295 9.622 1.00 84.50 163 ILE A N 1
ATOM 1255 C CA . ILE A 1 163 ? 1.155 6.672 9.339 1.00 84.50 163 ILE A CA 1
ATOM 1256 C C . ILE A 1 163 ? 2.232 6.619 8.248 1.00 84.50 163 ILE A C 1
ATOM 1258 O O . ILE A 1 163 ? 3.279 5.995 8.419 1.00 84.50 163 ILE A O 1
ATOM 1262 N N . GLU A 1 164 ? 1.996 7.300 7.127 1.00 82.25 164 GLU A N 1
ATOM 1263 C CA . GLU A 1 164 ? 2.908 7.345 5.980 1.00 82.25 164 GLU A CA 1
ATOM 1264 C C . GLU A 1 164 ? 3.593 8.709 5.876 1.00 82.25 164 GLU A C 1
ATOM 1266 O O . GLU A 1 164 ? 2.935 9.747 5.909 1.00 82.25 164 GLU A O 1
ATOM 1271 N N . GLY A 1 165 ? 4.920 8.709 5.726 1.00 76.56 165 GLY A N 1
ATOM 1272 C CA . GLY A 1 165 ? 5.692 9.932 5.497 1.00 76.56 165 GLY A CA 1
ATOM 1273 C C . GLY A 1 165 ? 5.617 10.999 6.609 1.00 76.56 165 GLY A C 1
ATOM 1274 O O . GLY A 1 165 ? 5.460 12.170 6.263 1.00 76.56 165 GLY A O 1
ATOM 1275 N N . PRO A 1 166 ? 5.714 10.659 7.915 1.00 71.94 166 PRO A N 1
ATOM 1276 C CA . PRO A 1 166 ? 5.464 11.601 9.016 1.00 71.94 166 PRO A CA 1
ATOM 1277 C C . PRO A 1 166 ? 6.384 12.835 9.041 1.00 71.94 166 PRO A C 1
ATOM 1279 O O . PRO A 1 166 ? 5.955 13.896 9.499 1.00 71.94 166 PRO A O 1
ATOM 1282 N N . PHE A 1 167 ? 7.621 12.713 8.546 1.00 74.75 167 PHE A N 1
ATOM 1283 C CA . PHE A 1 167 ? 8.626 13.786 8.500 1.00 74.75 167 PHE A CA 1
ATOM 1284 C C . PHE A 1 167 ? 9.316 13.859 7.124 1.00 74.75 167 PHE A C 1
ATOM 1286 O O . PHE A 1 167 ? 9.076 13.016 6.250 1.00 74.75 167 PHE A O 1
ATOM 1293 N N . ASP A 1 168 ? 10.194 14.854 6.934 1.00 74.31 168 ASP A N 1
ATOM 1294 C CA . ASP A 1 168 ? 10.955 15.036 5.689 1.00 74.31 168 ASP A CA 1
ATOM 1295 C C . ASP A 1 168 ? 11.778 13.793 5.311 1.00 74.31 168 ASP A C 1
ATOM 1297 O O . ASP A 1 168 ? 12.270 13.047 6.157 1.00 74.31 168 ASP A O 1
ATOM 1301 N N . GLN A 1 169 ? 12.000 13.614 4.010 1.00 72.81 169 GLN A N 1
ATOM 1302 C CA . GLN A 1 169 ? 12.816 12.538 3.446 1.00 72.81 169 GLN A CA 1
ATOM 1303 C C . GLN A 1 169 ? 14.263 12.464 3.977 1.00 72.81 169 GLN A C 1
ATOM 1305 O O . GLN A 1 169 ? 14.932 11.465 3.710 1.00 72.81 169 GLN A O 1
ATOM 1310 N N . ASN A 1 170 ? 14.776 13.483 4.673 1.00 73.69 170 ASN A N 1
ATOM 1311 C CA . ASN A 1 170 ? 16.102 13.490 5.297 1.00 73.69 170 ASN A CA 1
ATOM 1312 C C . ASN A 1 170 ? 16.074 13.508 6.837 1.00 73.69 170 ASN A C 1
ATOM 1314 O O . ASN A 1 170 ? 17.144 13.521 7.442 1.00 73.69 170 ASN A O 1
ATOM 1318 N N . ASP A 1 171 ? 14.904 13.493 7.479 1.00 75.50 171 ASP A N 1
ATOM 1319 C CA . ASP A 1 171 ? 14.764 13.654 8.935 1.00 75.50 171 ASP A CA 1
ATOM 1320 C C . ASP A 1 171 ? 14.848 12.314 9.695 1.00 75.50 171 ASP A C 1
ATOM 1322 O O . ASP A 1 171 ? 13.923 11.882 10.381 1.00 75.50 171 ASP A O 1
ATOM 1326 N N . TRP A 1 172 ? 15.973 11.610 9.533 1.00 80.06 172 TRP A N 1
ATOM 1327 C CA . TRP A 1 172 ? 16.185 10.272 10.110 1.00 80.06 172 TRP A CA 1
ATOM 1328 C C . TRP A 1 172 ? 16.011 10.233 11.641 1.00 80.06 172 TRP A C 1
ATOM 1330 O O . TRP A 1 172 ? 15.611 9.202 12.177 1.00 80.06 172 TRP A O 1
ATOM 1340 N N . GLU A 1 173 ? 16.275 11.347 12.333 1.00 83.69 173 GLU A N 1
ATOM 1341 C CA . GLU A 1 173 ? 16.177 11.455 13.792 1.00 83.69 173 GLU A CA 1
ATOM 1342 C C . GLU A 1 173 ? 14.724 11.367 14.280 1.00 83.69 173 GLU A C 1
ATOM 1344 O O . GLU A 1 173 ? 14.411 10.520 15.118 1.00 83.69 173 GLU A O 1
ATOM 1349 N N . HIS A 1 174 ? 13.814 12.191 13.748 1.00 78.44 174 HIS A N 1
ATOM 1350 C CA . HIS A 1 174 ? 12.417 12.175 14.197 1.00 78.44 174 HIS A CA 1
ATOM 1351 C C . HIS A 1 174 ? 11.685 10.899 13.766 1.00 78.44 174 HIS A C 1
ATOM 1353 O O . HIS A 1 174 ? 10.848 10.395 14.515 1.00 78.44 174 HIS A O 1
ATOM 1359 N N . TYR A 1 175 ? 12.057 10.318 12.621 1.00 79.00 175 TYR A N 1
ATOM 1360 C CA . TYR A 1 175 ? 11.598 8.985 12.216 1.00 79.00 175 TYR A CA 1
ATOM 1361 C C . TYR A 1 175 ? 11.982 7.900 13.241 1.00 79.00 175 TYR A C 1
ATOM 1363 O O . TYR A 1 175 ? 11.123 7.105 13.629 1.00 79.00 175 TYR A O 1
ATOM 1371 N N . ALA A 1 176 ? 13.229 7.893 13.731 1.00 84.69 176 ALA A N 1
ATOM 1372 C CA . ALA A 1 176 ? 13.660 6.977 14.791 1.00 84.69 176 ALA A CA 1
ATOM 1373 C C . ALA A 1 176 ? 12.901 7.217 16.107 1.00 84.69 176 ALA A C 1
ATOM 1375 O O . ALA A 1 176 ? 12.336 6.270 16.649 1.00 84.69 176 ALA A O 1
ATOM 1376 N N . LYS A 1 177 ? 12.808 8.472 16.579 1.00 84.50 177 LYS A N 1
ATOM 1377 C CA . LYS A 1 177 ? 12.065 8.830 17.808 1.00 84.50 177 LYS A CA 1
ATOM 1378 C C . LYS A 1 177 ? 10.601 8.373 17.754 1.00 84.50 177 LYS A C 1
ATOM 1380 O O . LYS A 1 177 ? 10.121 7.738 18.684 1.00 84.50 177 LYS A O 1
ATOM 1385 N N . LEU A 1 178 ? 9.889 8.663 16.660 1.00 77.56 178 LEU A N 1
ATOM 1386 C CA . LEU A 1 178 ? 8.485 8.265 16.498 1.00 77.56 178 LEU A CA 1
ATOM 1387 C C . LEU A 1 178 ? 8.333 6.735 16.441 1.00 77.56 178 LEU A C 1
ATOM 1389 O O . LEU A 1 178 ? 7.406 6.186 17.032 1.00 77.56 178 LEU A O 1
ATOM 1393 N N . THR A 1 179 ? 9.244 6.038 15.757 1.00 87.06 179 THR A N 1
ATOM 1394 C CA . THR A 1 179 ? 9.205 4.570 15.656 1.00 87.06 179 THR A CA 1
ATOM 1395 C C . THR A 1 179 ? 9.493 3.894 17.000 1.00 87.06 179 THR A C 1
ATOM 1397 O O . THR A 1 179 ? 8.858 2.890 17.307 1.00 87.06 179 THR A O 1
ATOM 1400 N N . ASP A 1 180 ? 10.381 4.452 17.824 1.00 89.50 180 ASP A N 1
ATOM 1401 C CA . ASP A 1 180 ? 10.657 3.952 19.178 1.00 89.50 180 ASP A CA 1
ATOM 1402 C C . ASP A 1 180 ? 9.475 4.203 20.137 1.00 89.50 180 ASP A C 1
ATOM 1404 O O . ASP A 1 180 ? 9.061 3.301 20.861 1.00 89.50 180 ASP A O 1
ATOM 1408 N N . GLU A 1 181 ? 8.860 5.393 20.082 1.00 88.06 181 GLU A N 1
ATOM 1409 C CA . GLU A 1 181 ? 7.753 5.772 20.977 1.00 88.06 181 GLU A CA 1
ATOM 1410 C C . GLU A 1 181 ? 6.409 5.088 20.645 1.00 88.06 181 GLU A C 1
ATOM 1412 O O . GLU A 1 181 ? 5.673 4.722 21.563 1.00 88.06 181 GLU A O 1
ATOM 1417 N N . ILE A 1 182 ? 6.051 4.929 19.360 1.00 86.25 182 ILE A N 1
ATOM 1418 C CA . ILE A 1 182 ? 4.731 4.396 18.948 1.00 86.25 182 ILE A CA 1
ATOM 1419 C C . ILE A 1 182 ? 4.765 3.283 17.892 1.00 86.25 182 ILE A C 1
ATOM 1421 O O . ILE A 1 182 ? 3.721 2.693 17.610 1.00 86.25 182 ILE A O 1
ATOM 1425 N N . GLY A 1 183 ? 5.927 2.919 17.342 1.00 81.06 183 GLY A N 1
ATOM 1426 C CA . GLY A 1 183 ? 6.045 1.903 16.281 1.00 81.06 183 GLY A CA 1
ATOM 1427 C C . GLY A 1 183 ? 5.689 0.466 16.693 1.00 81.06 183 GLY A C 1
ATOM 1428 O O . GLY A 1 183 ? 5.667 -0.423 15.845 1.00 81.06 183 GLY A O 1
ATOM 1429 N N . ALA A 1 184 ? 5.401 0.221 17.975 1.00 83.62 184 ALA A N 1
ATOM 1430 C CA . ALA A 1 184 ? 4.809 -1.029 18.463 1.00 83.62 184 ALA A CA 1
ATOM 1431 C C . ALA A 1 184 ? 3.265 -1.050 18.393 1.00 83.62 184 ALA A C 1
ATOM 1433 O O . ALA A 1 184 ? 2.667 -2.117 18.499 1.00 83.62 184 ALA A O 1
ATOM 1434 N N . GLN A 1 185 ? 2.627 0.117 18.247 1.00 80.62 185 GLN A N 1
ATOM 1435 C CA . GLN A 1 185 ? 1.167 0.292 18.209 1.00 80.62 185 GLN A CA 1
ATOM 1436 C C . GLN A 1 185 ? 0.666 0.647 16.804 1.00 80.62 185 GLN A C 1
ATOM 1438 O O . GLN A 1 185 ? -0.415 0.218 16.409 1.00 80.62 185 GLN A O 1
ATOM 1443 N N . VAL A 1 186 ? 1.451 1.422 16.047 1.00 83.44 186 VAL A N 1
ATOM 1444 C CA . VAL A 1 186 ? 1.093 1.921 14.715 1.00 83.44 186 VAL A CA 1
ATOM 1445 C C . VAL A 1 186 ? 2.194 1.614 13.698 1.00 83.44 186 VAL A C 1
ATOM 1447 O O . VAL A 1 186 ? 3.391 1.677 13.994 1.00 83.44 186 VAL A O 1
ATOM 1450 N N . GLN A 1 187 ? 1.802 1.303 12.465 1.00 84.00 187 GLN A N 1
ATOM 1451 C CA . GLN A 1 187 ? 2.747 1.154 11.364 1.00 84.00 187 GLN A CA 1
ATOM 1452 C C . GLN A 1 187 ? 3.297 2.532 10.944 1.00 84.00 187 GLN A C 1
ATOM 1454 O O . GLN A 1 187 ? 2.534 3.443 10.641 1.00 84.00 187 GLN A O 1
ATOM 1459 N N . ILE A 1 188 ? 4.618 2.687 10.884 1.00 84.19 188 ILE A N 1
ATOM 1460 C CA . ILE A 1 188 ? 5.329 3.874 10.395 1.00 84.19 188 ILE A CA 1
ATOM 1461 C C . ILE A 1 188 ? 5.931 3.545 9.024 1.00 84.19 188 ILE A C 1
ATOM 1463 O O . ILE A 1 188 ? 6.920 2.813 8.917 1.00 84.19 188 ILE A O 1
ATOM 1467 N N . VAL A 1 189 ? 5.325 4.083 7.964 1.00 81.88 189 VAL A N 1
ATOM 1468 C CA . VAL A 1 189 ? 5.669 3.779 6.569 1.00 81.88 189 VAL A CA 1
ATOM 1469 C C . VAL A 1 189 ? 6.631 4.823 5.999 1.00 81.88 189 VAL A C 1
ATOM 1471 O O . VAL A 1 189 ? 6.293 6.000 5.831 1.00 81.88 189 VAL A O 1
ATOM 1474 N N . GLY A 1 190 ? 7.830 4.376 5.626 1.00 78.69 190 GLY A N 1
ATOM 1475 C CA . GLY A 1 190 ? 8.805 5.190 4.905 1.00 78.69 190 GLY A CA 1
ATOM 1476 C C . GLY A 1 190 ? 8.554 5.205 3.393 1.00 78.69 190 GLY A C 1
ATOM 1477 O O . GLY A 1 190 ? 8.977 4.287 2.690 1.00 78.69 190 GLY A O 1
ATOM 1478 N N . ASP A 1 191 ? 7.924 6.266 2.876 1.00 80.31 191 ASP A N 1
ATOM 1479 C CA . ASP A 1 191 ? 7.892 6.564 1.431 1.00 80.31 191 ASP A CA 1
ATOM 1480 C C . ASP A 1 191 ? 9.112 7.408 1.023 1.00 80.31 191 ASP A C 1
ATOM 1482 O O . ASP A 1 191 ? 10.161 6.855 0.689 1.00 80.31 191 ASP A O 1
ATOM 1486 N N . GLY A 1 192 ? 9.041 8.742 1.137 1.00 75.31 192 GLY A N 1
ATOM 1487 C CA . GLY A 1 192 ? 10.132 9.655 0.757 1.00 75.31 192 GLY A CA 1
ATOM 1488 C C . GLY A 1 192 ? 11.469 9.403 1.477 1.00 75.31 192 GLY A C 1
ATOM 1489 O O . GLY A 1 192 ? 12.540 9.655 0.917 1.00 75.31 192 GLY A O 1
ATOM 1490 N N . LEU A 1 193 ? 11.438 8.833 2.687 1.00 75.81 193 LEU A N 1
ATOM 1491 C CA . LEU A 1 193 ? 12.640 8.402 3.411 1.00 75.81 193 LEU A CA 1
ATOM 1492 C C . LEU A 1 193 ? 13.373 7.245 2.706 1.00 75.81 193 LEU A C 1
ATOM 1494 O O . LEU A 1 193 ? 14.602 7.188 2.732 1.00 75.81 193 LEU A O 1
ATOM 1498 N N . LEU A 1 194 ? 12.646 6.326 2.065 1.00 81.81 194 LEU A N 1
ATOM 1499 C CA . LEU A 1 194 ? 13.208 5.083 1.522 1.00 81.81 194 LEU A CA 1
ATOM 1500 C C . LEU A 1 194 ? 13.277 5.082 -0.008 1.00 81.81 194 LEU A C 1
ATOM 1502 O O . LEU A 1 194 ? 14.211 4.509 -0.565 1.00 81.81 194 LEU A O 1
ATOM 1506 N N . VAL A 1 195 ? 12.320 5.723 -0.691 1.00 83.12 195 VAL A N 1
ATOM 1507 C CA . VAL A 1 195 ? 12.158 5.807 -2.162 1.00 83.12 195 VAL A CA 1
ATOM 1508 C C . VAL A 1 195 ? 12.375 4.474 -2.892 1.00 83.12 195 VAL A C 1
ATOM 1510 O O . VAL A 1 195 ? 12.938 4.426 -3.987 1.00 83.12 195 VAL A O 1
ATOM 1513 N N . THR A 1 196 ? 11.965 3.371 -2.255 1.00 83.31 196 THR A N 1
ATOM 1514 C CA . THR A 1 196 ? 12.166 1.995 -2.746 1.00 83.31 196 THR A CA 1
ATOM 1515 C C . THR A 1 196 ? 13.645 1.680 -3.080 1.00 83.31 196 THR A C 1
ATOM 1517 O O . THR A 1 196 ? 13.946 0.915 -3.996 1.00 83.31 196 THR A O 1
ATOM 1520 N N . ASN A 1 197 ? 14.601 2.290 -2.366 1.00 84.62 197 ASN A N 1
ATOM 1521 C CA . ASN A 1 197 ? 16.038 2.140 -2.602 1.00 84.62 197 ASN A CA 1
ATOM 1522 C C . ASN A 1 197 ? 16.691 1.184 -1.579 1.00 84.62 197 ASN A C 1
ATOM 1524 O O . ASN A 1 197 ? 16.676 1.504 -0.389 1.00 84.62 197 ASN A O 1
ATOM 1528 N N . PRO A 1 198 ? 17.340 0.080 -2.008 1.00 85.31 198 PRO A N 1
ATOM 1529 C CA . PRO A 1 198 ? 17.942 -0.898 -1.096 1.00 85.31 198 PRO A CA 1
ATOM 1530 C C . PRO A 1 198 ? 18.916 -0.305 -0.071 1.00 85.31 198 PRO A C 1
ATOM 1532 O O . PRO A 1 198 ? 18.775 -0.592 1.109 1.00 85.31 198 PRO A O 1
ATOM 1535 N N . LYS A 1 199 ? 19.809 0.617 -0.463 1.00 86.44 199 LYS A N 1
ATOM 1536 C CA . LYS A 1 199 ? 20.764 1.239 0.474 1.00 86.44 199 LYS A CA 1
ATOM 1537 C C . LYS A 1 199 ? 20.095 2.144 1.516 1.00 86.44 199 LYS A C 1
ATOM 1539 O O . LYS A 1 199 ? 20.581 2.263 2.638 1.00 86.44 199 LYS A O 1
ATOM 1544 N N . ARG A 1 200 ? 18.992 2.818 1.159 1.00 85.88 200 ARG A N 1
ATOM 1545 C CA . ARG A 1 200 ? 18.205 3.611 2.126 1.00 85.88 200 ARG A CA 1
ATOM 1546 C C . ARG A 1 200 ? 17.424 2.699 3.074 1.00 85.88 200 ARG A C 1
ATOM 1548 O O . ARG A 1 200 ? 17.327 3.019 4.252 1.00 85.88 200 ARG A O 1
ATOM 1555 N N . VAL A 1 201 ? 16.943 1.556 2.582 1.00 86.94 201 VAL A N 1
ATOM 1556 C CA . VAL A 1 201 ? 16.295 0.510 3.390 1.00 86.94 201 VAL A CA 1
ATOM 1557 C C . VAL A 1 201 ? 17.293 -0.151 4.350 1.00 86.94 201 VAL A C 1
ATOM 1559 O O . VAL A 1 201 ? 17.018 -0.221 5.539 1.00 86.94 201 VAL A O 1
ATOM 1562 N N . GLU A 1 202 ? 18.485 -0.534 3.888 1.00 86.06 202 GLU A N 1
ATOM 1563 C CA . GLU A 1 202 ? 19.602 -1.016 4.722 1.00 86.06 202 GLU A CA 1
ATOM 1564 C C . GLU A 1 202 ? 19.911 -0.056 5.881 1.00 86.06 202 GLU A C 1
ATOM 1566 O O . GLU A 1 202 ? 19.997 -0.475 7.038 1.00 86.06 202 GLU A O 1
ATOM 1571 N N . LYS A 1 203 ? 20.023 1.249 5.581 1.00 87.69 203 LYS A N 1
ATOM 1572 C CA . LYS A 1 203 ? 20.205 2.296 6.597 1.00 87.69 203 LYS A CA 1
ATOM 1573 C C . LYS A 1 203 ? 19.036 2.331 7.583 1.00 87.69 203 LYS A C 1
ATOM 1575 O O . LYS A 1 203 ? 19.268 2.313 8.787 1.00 87.69 203 LYS A O 1
ATOM 1580 N N . ALA A 1 204 ? 17.801 2.335 7.081 1.00 88.00 204 ALA A N 1
ATOM 1581 C CA . ALA A 1 204 ? 16.592 2.406 7.899 1.00 88.00 204 ALA A CA 1
ATOM 1582 C C . ALA A 1 204 ? 16.427 1.213 8.852 1.00 88.00 204 ALA A C 1
ATOM 1584 O O . ALA A 1 204 ? 16.025 1.406 9.995 1.00 88.00 204 ALA A O 1
ATOM 1585 N N . ILE A 1 205 ? 16.797 0.001 8.417 1.00 86.12 205 ILE A N 1
ATOM 1586 C CA . ILE A 1 205 ? 16.832 -1.202 9.265 1.00 86.12 205 ILE A CA 1
ATOM 1587 C C . ILE A 1 205 ? 17.853 -1.024 10.389 1.00 86.12 205 ILE A C 1
ATOM 1589 O O . ILE A 1 205 ? 17.538 -1.240 11.559 1.00 86.12 205 ILE A O 1
ATOM 1593 N N . LYS A 1 206 ? 19.083 -0.623 10.039 1.00 87.50 206 LYS A N 1
ATOM 1594 C CA . LYS A 1 206 ? 20.186 -0.462 10.996 1.00 87.50 206 LYS A CA 1
ATOM 1595 C C . LYS A 1 206 ? 19.886 0.603 12.053 1.00 87.50 206 LYS A C 1
ATOM 1597 O O . LYS A 1 206 ? 20.239 0.427 13.214 1.00 87.50 206 LYS A O 1
ATOM 1602 N N . GLU A 1 207 ? 19.250 1.693 11.640 1.00 89.00 207 GLU A N 1
ATOM 1603 C CA . GLU A 1 207 ? 18.908 2.842 12.485 1.00 89.00 207 GLU A CA 1
ATOM 1604 C C . GLU A 1 207 ? 17.483 2.774 13.070 1.00 89.00 207 GLU A C 1
ATOM 1606 O O . GLU A 1 207 ? 17.080 3.687 13.783 1.00 89.00 207 GLU A O 1
ATOM 1611 N N . LYS A 1 208 ? 16.725 1.698 12.796 1.00 88.81 208 LYS A N 1
ATOM 1612 C CA . LYS A 1 208 ? 15.331 1.477 13.238 1.00 88.81 208 LYS A CA 1
ATOM 1613 C C . LYS A 1 208 ? 14.382 2.657 12.964 1.00 88.81 208 LYS A C 1
ATOM 1615 O O . LYS A 1 208 ? 13.491 2.947 13.756 1.00 88.81 208 LYS A O 1
ATOM 1620 N N . THR A 1 209 ? 14.550 3.347 11.836 1.00 85.62 209 THR A N 1
ATOM 1621 C CA . THR A 1 209 ? 13.820 4.600 11.558 1.00 85.62 209 THR A CA 1
ATOM 1622 C C . THR A 1 209 ? 12.361 4.414 11.136 1.00 85.62 209 THR A C 1
ATOM 1624 O O . THR A 1 209 ? 11.613 5.381 11.077 1.00 85.62 209 THR A O 1
ATOM 1627 N N . CYS A 1 210 ? 11.956 3.203 10.766 1.00 82.81 210 CYS A N 1
ATOM 1628 C CA . CYS A 1 210 ? 10.585 2.865 10.385 1.00 82.81 210 CYS A CA 1
ATOM 1629 C C . CYS A 1 210 ? 10.404 1.342 10.436 1.00 82.81 210 CYS A C 1
ATOM 1631 O O . CYS A 1 210 ? 11.372 0.604 10.236 1.00 82.81 210 CYS A O 1
ATOM 1633 N N . ASN A 1 211 ? 9.176 0.870 10.657 1.00 82.31 211 ASN A N 1
ATOM 1634 C CA . ASN A 1 211 ? 8.838 -0.561 10.669 1.00 82.31 211 ASN A CA 1
ATOM 1635 C C . ASN A 1 211 ? 8.257 -1.058 9.326 1.00 82.31 211 ASN A C 1
ATOM 1637 O O . ASN A 1 211 ? 8.288 -2.261 9.070 1.00 82.31 211 ASN A O 1
ATOM 1641 N N . ALA A 1 212 ? 7.824 -0.157 8.431 1.00 77.31 212 ALA A N 1
ATOM 1642 C CA . ALA A 1 212 ? 7.287 -0.500 7.115 1.00 77.31 212 ALA A CA 1
ATOM 1643 C C . ALA A 1 212 ? 7.892 0.313 5.955 1.00 77.31 212 ALA A C 1
ATOM 1645 O O . ALA A 1 212 ? 8.237 1.491 6.069 1.00 77.31 212 ALA A O 1
ATOM 1646 N N . LEU A 1 213 ? 7.963 -0.331 4.789 1.00 79.31 213 LEU A N 1
ATOM 1647 C CA . LEU A 1 213 ? 8.408 0.242 3.518 1.00 79.31 213 LEU A CA 1
ATOM 1648 C C . LEU A 1 213 ? 7.205 0.397 2.586 1.00 79.31 213 LEU A C 1
ATOM 1650 O O . LEU A 1 213 ? 6.492 -0.580 2.355 1.00 79.31 213 LEU A O 1
ATOM 1654 N N . LEU A 1 214 ? 7.025 1.576 1.972 1.00 72.25 214 LEU A N 1
ATOM 1655 C CA . LEU A 1 214 ? 6.090 1.711 0.851 1.00 72.25 214 LEU A CA 1
ATOM 1656 C C . LEU A 1 214 ? 6.684 1.022 -0.389 1.00 72.25 214 LEU A C 1
ATOM 1658 O O . LEU A 1 214 ? 7.347 1.629 -1.237 1.00 72.25 214 LEU A O 1
ATOM 1662 N N . PHE A 1 215 ? 6.493 -0.293 -0.460 1.00 66.62 215 PHE A N 1
ATOM 1663 C CA . PHE A 1 215 ? 6.924 -1.110 -1.582 1.00 66.62 215 PHE A CA 1
ATOM 1664 C C . PHE A 1 215 ? 5.848 -1.120 -2.670 1.00 66.62 215 PHE A C 1
ATOM 1666 O O . PHE A 1 215 ? 4.655 -1.184 -2.385 1.00 66.62 215 PHE A O 1
ATOM 1673 N N . LYS A 1 216 ? 6.258 -1.055 -3.940 1.00 58.72 216 LYS A N 1
ATOM 1674 C CA . LYS A 1 216 ? 5.330 -0.987 -5.086 1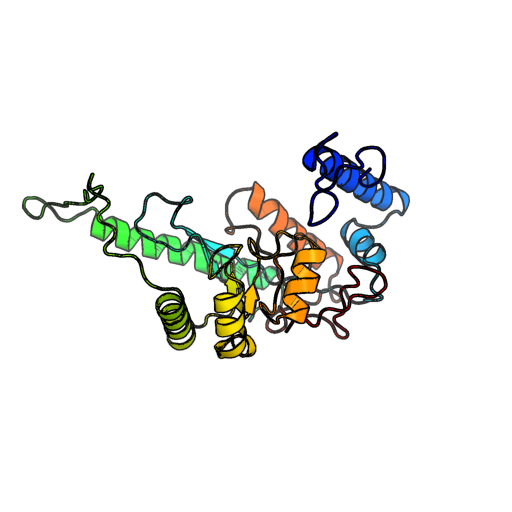.00 58.72 216 LYS A CA 1
ATOM 1675 C C . LYS A 1 216 ? 4.861 -2.370 -5.569 1.00 58.72 216 LYS A C 1
ATOM 1677 O O . LYS A 1 216 ? 4.382 -2.489 -6.693 1.00 58.72 216 LYS A O 1
ATOM 1682 N N . GLU A 1 217 ? 4.982 -3.390 -4.721 1.00 51.03 217 GLU A N 1
ATOM 1683 C CA . GLU A 1 217 ? 4.549 -4.771 -4.968 1.00 51.03 217 GLU A CA 1
ATOM 1684 C C . GLU A 1 217 ? 3.841 -5.354 -3.729 1.00 51.03 217 GLU A C 1
ATOM 1686 O O . GLU A 1 217 ? 3.800 -4.730 -2.673 1.00 51.03 217 GLU A O 1
ATOM 1691 N N . PHE A 1 218 ? 3.236 -6.534 -3.874 1.00 51.16 218 PHE A N 1
ATOM 1692 C CA . PHE A 1 218 ? 2.260 -7.106 -2.940 1.00 51.16 218 PHE A CA 1
ATOM 1693 C C . PHE A 1 218 ? 2.852 -7.529 -1.582 1.00 51.16 218 PHE A C 1
ATOM 1695 O O . PHE A 1 218 ? 3.537 -8.546 -1.500 1.00 51.16 218 PHE A O 1
ATOM 1702 N N . VAL A 1 219 ? 2.509 -6.802 -0.510 1.00 65.50 219 VAL A N 1
ATOM 1703 C CA . VAL A 1 219 ? 2.996 -7.045 0.865 1.00 65.50 219 VAL A CA 1
ATOM 1704 C C . VAL A 1 219 ? 1.886 -6.924 1.921 1.00 65.50 219 VAL A C 1
ATOM 1706 O O . VAL A 1 219 ? 1.924 -6.034 2.757 1.00 65.50 219 VAL A O 1
ATOM 1709 N N . GLY A 1 220 ? 0.846 -7.769 1.870 1.00 76.19 220 GLY A N 1
ATOM 1710 C CA . GLY A 1 220 ? -0.230 -7.811 2.891 1.00 76.19 220 GLY A CA 1
ATOM 1711 C C . GLY A 1 220 ? -1.180 -6.600 2.940 1.00 76.19 220 GLY A C 1
ATOM 1712 O O . GLY A 1 220 ? -2.296 -6.704 3.445 1.00 76.19 220 GLY A O 1
ATOM 1713 N N . GLN A 1 221 ? -0.789 -5.488 2.326 1.00 84.81 221 GLN A N 1
ATOM 1714 C CA . GLN A 1 221 ? -1.530 -4.238 2.195 1.00 84.81 221 GLN A CA 1
ATOM 1715 C C . GLN A 1 221 ? -1.326 -3.643 0.794 1.00 84.81 221 GLN A C 1
ATOM 1717 O O . GLN A 1 221 ? -0.303 -3.884 0.148 1.00 84.81 221 GLN A O 1
ATOM 1722 N N . ILE A 1 222 ? -2.299 -2.873 0.301 1.00 89.19 222 ILE A N 1
ATOM 1723 C CA . ILE A 1 222 ? -2.206 -2.178 -0.989 1.00 89.19 222 ILE A CA 1
ATOM 1724 C C . ILE A 1 222 ? -2.878 -0.806 -0.931 1.00 89.19 222 ILE A C 1
ATOM 1726 O O . ILE A 1 222 ? -4.066 -0.683 -0.655 1.00 89.19 222 ILE A O 1
ATOM 1730 N N . LYS A 1 223 ? -2.119 0.237 -1.269 1.00 89.88 223 LYS A N 1
ATOM 1731 C CA . LYS A 1 223 ? -2.610 1.605 -1.461 1.00 89.88 223 LYS A CA 1
ATOM 1732 C C . LYS A 1 223 ? -2.712 1.879 -2.958 1.00 89.88 223 LYS A C 1
ATOM 1734 O O . LYS A 1 223 ? -1.699 2.003 -3.645 1.00 89.88 223 LYS A O 1
ATOM 1739 N N . THR A 1 224 ? -3.930 1.952 -3.496 1.00 90.31 224 THR A N 1
ATOM 1740 C CA . THR A 1 224 ? -4.141 2.283 -4.920 1.00 90.31 224 THR A CA 1
ATOM 1741 C C . THR A 1 224 ? -5.243 3.326 -5.149 1.00 90.31 224 THR A C 1
ATOM 1743 O O . THR A 1 224 ? -5.676 3.540 -6.277 1.00 90.31 224 THR A O 1
ATOM 1746 N N . GLY A 1 225 ? -5.589 4.082 -4.099 1.00 90.44 225 GLY A N 1
ATOM 1747 C CA . GLY A 1 225 ? -6.469 5.256 -4.124 1.00 90.44 225 GLY A CA 1
ATOM 1748 C C . GLY A 1 225 ? -7.895 4.967 -3.654 1.00 90.44 225 GLY A C 1
ATOM 1749 O O . GLY A 1 225 ? -8.169 3.915 -3.082 1.00 90.44 225 GLY A O 1
ATOM 1750 N N . ALA A 1 226 ? -8.799 5.917 -3.875 1.00 91.81 226 ALA A N 1
ATOM 1751 C CA . ALA A 1 226 ? -10.208 5.790 -3.508 1.00 91.81 226 ALA A CA 1
ATOM 1752 C C . ALA A 1 226 ? -10.905 4.639 -4.267 1.00 91.81 226 ALA A C 1
ATOM 1754 O O . ALA A 1 226 ? -10.459 4.278 -5.363 1.00 91.81 226 ALA A O 1
ATOM 1755 N N . PRO A 1 227 ? -12.035 4.103 -3.764 1.00 91.88 227 PRO A N 1
ATOM 1756 C CA . PRO A 1 227 ? -12.882 3.159 -4.493 1.00 91.88 227 PRO A CA 1
ATOM 1757 C C . PRO A 1 227 ? -13.715 3.870 -5.584 1.00 91.88 227 PRO A C 1
ATOM 1759 O O . PRO A 1 227 ? -14.899 3.609 -5.773 1.00 91.88 227 PRO A O 1
ATOM 1762 N N . CYS A 1 228 ? -13.098 4.796 -6.320 1.00 89.44 228 CYS A N 1
ATOM 1763 C CA . CYS A 1 228 ? -13.699 5.544 -7.414 1.00 89.44 228 CYS A CA 1
ATOM 1764 C C . CYS A 1 228 ? -12.650 5.829 -8.503 1.00 89.44 228 CYS A C 1
ATOM 1766 O O . CYS A 1 228 ? -11.446 5.786 -8.249 1.00 89.44 228 CYS A O 1
ATOM 1768 N N . ARG A 1 229 ? -13.123 6.149 -9.715 1.00 90.62 229 ARG A N 1
ATOM 1769 C CA . ARG A 1 229 ? -12.334 6.304 -10.955 1.00 90.62 229 ARG A CA 1
ATOM 1770 C C . ARG A 1 229 ? -11.673 5.004 -11.449 1.00 90.62 229 ARG A C 1
ATOM 1772 O O . ARG A 1 229 ? -11.104 4.207 -10.698 1.00 90.62 229 ARG A O 1
ATOM 1779 N N . SER A 1 230 ? -11.771 4.761 -12.754 1.00 91.75 230 SER A N 1
ATOM 1780 C CA . SER A 1 230 ? -11.458 3.458 -13.356 1.00 91.75 230 SER A CA 1
ATOM 1781 C C . SER A 1 230 ? -9.980 3.067 -13.264 1.00 91.75 230 SER A C 1
ATOM 1783 O O . SER A 1 230 ? -9.666 1.878 -13.196 1.00 91.75 230 SER A O 1
ATOM 1785 N N . GLU A 1 231 ? -9.056 4.030 -13.201 1.00 88.94 231 GLU A N 1
ATOM 1786 C CA . GLU A 1 231 ? -7.627 3.759 -13.034 1.00 88.94 231 GLU A CA 1
ATOM 1787 C C . GLU A 1 231 ? -7.271 3.249 -11.630 1.00 88.94 231 GLU A C 1
ATOM 1789 O O . GLU A 1 231 ? -6.214 2.636 -11.468 1.00 88.94 231 GLU A O 1
ATOM 1794 N N . ARG A 1 232 ? -8.153 3.450 -10.642 1.00 91.81 232 ARG A N 1
ATOM 1795 C CA . ARG A 1 232 ? -8.063 2.896 -9.280 1.00 91.81 232 ARG A CA 1
ATOM 1796 C C . ARG A 1 232 ? -8.803 1.566 -9.217 1.00 91.81 232 ARG A C 1
ATOM 1798 O O . ARG A 1 232 ? -8.196 0.522 -8.977 1.00 91.81 232 ARG A O 1
ATOM 1805 N N . LEU A 1 233 ? -10.086 1.591 -9.589 1.00 92.31 233 LEU A N 1
ATOM 1806 C CA . LEU A 1 233 ? -10.984 0.433 -9.585 1.00 92.31 233 LEU A CA 1
ATOM 1807 C C . LEU A 1 233 ? -10.448 -0.759 -10.383 1.00 92.31 233 LEU A C 1
ATOM 1809 O O . LEU A 1 233 ? -10.650 -1.893 -9.971 1.00 92.31 233 LEU A O 1
ATOM 1813 N N . THR A 1 234 ? -9.709 -0.548 -11.477 1.00 94.25 234 THR A N 1
ATOM 1814 C CA . THR A 1 234 ? -9.121 -1.661 -12.246 1.00 94.25 234 THR A CA 1
ATOM 1815 C C . THR A 1 234 ? -8.158 -2.533 -11.421 1.00 94.25 234 THR A C 1
ATOM 1817 O O . THR A 1 234 ? -8.074 -3.736 -11.662 1.00 94.25 234 THR A O 1
ATOM 1820 N N . LYS A 1 235 ? -7.491 -1.976 -10.393 1.00 92.56 235 LYS A N 1
ATOM 1821 C CA . LYS A 1 235 ? -6.639 -2.748 -9.471 1.00 92.56 235 LYS A CA 1
ATOM 1822 C C . LYS A 1 235 ? -7.489 -3.527 -8.471 1.00 92.56 235 LYS A C 1
ATOM 1824 O O . LYS A 1 235 ? -7.309 -4.734 -8.364 1.00 92.56 235 LYS A O 1
ATOM 1829 N N . TYR A 1 236 ? -8.452 -2.876 -7.813 1.00 94.56 236 TYR A N 1
ATOM 1830 C CA . TYR A 1 236 ? -9.370 -3.542 -6.879 1.00 94.56 236 TYR A CA 1
ATOM 1831 C C . TYR A 1 236 ? -10.169 -4.665 -7.559 1.00 94.56 236 TYR A C 1
ATOM 1833 O O . TYR A 1 236 ? -10.193 -5.789 -7.071 1.00 94.56 236 TYR A O 1
ATOM 1841 N N . ASN A 1 237 ? -10.704 -4.418 -8.756 1.00 95.25 237 ASN A N 1
ATOM 1842 C CA . ASN A 1 237 ? -11.396 -5.429 -9.557 1.00 95.25 237 ASN A CA 1
ATOM 1843 C C . ASN A 1 237 ? -10.475 -6.588 -9.963 1.00 95.25 237 ASN A C 1
ATOM 1845 O O . ASN A 1 237 ? -10.944 -7.713 -10.109 1.00 95.25 237 ASN A O 1
ATOM 1849 N N . GLN A 1 238 ? -9.170 -6.349 -10.133 1.00 93.56 238 GLN A N 1
ATOM 1850 C CA . GLN A 1 238 ? -8.221 -7.435 -10.366 1.00 93.56 238 GLN A CA 1
ATOM 1851 C C . GLN A 1 238 ? -7.962 -8.261 -9.099 1.00 93.56 238 GLN A C 1
ATOM 1853 O O . GLN A 1 238 ? -7.825 -9.473 -9.220 1.00 93.56 238 GLN A O 1
ATOM 1858 N N . LEU A 1 239 ? -7.953 -7.655 -7.904 1.00 92.50 239 LEU A N 1
ATOM 1859 C CA . LEU A 1 239 ? -7.901 -8.410 -6.643 1.00 92.50 239 LEU A CA 1
ATOM 1860 C C . LEU A 1 239 ? -9.130 -9.313 -6.489 1.00 92.50 239 LEU A C 1
ATOM 1862 O O . LEU A 1 239 ? -8.968 -10.481 -6.161 1.00 92.50 239 LEU A O 1
ATOM 1866 N N . LEU A 1 240 ? -10.329 -8.802 -6.796 1.00 95.19 240 LEU A N 1
ATOM 1867 C CA . LEU A 1 240 ? -11.576 -9.576 -6.734 1.00 95.19 240 LEU A CA 1
ATOM 1868 C C . LEU A 1 240 ? -11.558 -10.787 -7.683 1.00 95.19 240 LEU A C 1
ATOM 1870 O O . LEU A 1 240 ? -11.949 -11.877 -7.282 1.00 95.19 240 LEU A O 1
ATOM 1874 N N . ARG A 1 241 ? -11.034 -10.635 -8.909 1.00 95.31 241 ARG A N 1
ATOM 1875 C CA . ARG A 1 241 ? -10.847 -11.769 -9.840 1.00 95.31 241 ARG A CA 1
ATOM 1876 C C . ARG A 1 241 ? -9.828 -12.790 -9.337 1.00 95.31 241 ARG A C 1
ATOM 1878 O O . ARG A 1 241 ? -10.005 -13.981 -9.555 1.00 95.31 241 ARG A O 1
ATOM 1885 N N . ILE A 1 242 ? -8.749 -12.335 -8.697 1.00 91.00 242 ILE A N 1
ATOM 1886 C CA . ILE A 1 242 ? -7.738 -13.232 -8.118 1.00 91.00 242 ILE A CA 1
ATOM 1887 C C . ILE A 1 242 ? -8.334 -13.985 -6.919 1.00 91.00 242 ILE A C 1
ATOM 1889 O O . ILE A 1 242 ? -8.110 -15.182 -6.790 1.00 91.00 242 ILE A O 1
ATOM 1893 N N . GLU A 1 243 ? -9.127 -13.321 -6.076 1.00 92.06 243 GLU A N 1
ATOM 1894 C CA . GLU A 1 243 ? -9.875 -13.953 -4.982 1.00 92.06 243 GLU A CA 1
ATOM 1895 C C . GLU A 1 243 ? -10.836 -15.033 -5.495 1.00 92.06 243 GLU A C 1
ATOM 1897 O O . GLU A 1 243 ? -10.823 -16.157 -4.996 1.00 92.06 243 GLU A O 1
ATOM 1902 N N . GLU A 1 244 ? -11.600 -14.724 -6.544 1.00 94.06 244 GLU A N 1
ATOM 1903 C CA . GLU A 1 244 ? -12.505 -15.663 -7.213 1.00 94.06 244 GLU A CA 1
ATOM 1904 C C . GLU A 1 244 ? -11.762 -16.868 -7.822 1.00 94.06 244 GLU A C 1
ATOM 1906 O O . GLU A 1 244 ? -12.177 -18.006 -7.611 1.00 94.06 244 GLU A O 1
ATOM 1911 N N . GLU A 1 245 ? -10.627 -16.654 -8.503 1.00 91.38 245 GLU A N 1
ATOM 1912 C CA . GLU A 1 245 ? -9.806 -17.736 -9.082 1.00 91.38 245 GLU A CA 1
ATOM 1913 C C . GLU A 1 245 ? -9.176 -18.647 -8.009 1.00 91.38 245 GLU A C 1
ATOM 1915 O O . GLU A 1 245 ? -8.996 -19.848 -8.222 1.00 91.38 245 GLU A O 1
ATOM 1920 N N . LEU A 1 246 ? -8.823 -18.091 -6.846 1.00 87.62 246 LEU A N 1
ATOM 1921 C CA . LEU A 1 246 ? -8.267 -18.848 -5.721 1.00 87.62 246 LEU A CA 1
ATOM 1922 C C . LEU A 1 246 ? -9.340 -19.616 -4.938 1.00 87.62 246 LEU A C 1
ATOM 1924 O O . LEU A 1 246 ? -9.028 -20.652 -4.338 1.00 87.62 246 LEU A O 1
ATOM 1928 N N . GLY A 1 247 ? -10.578 -19.115 -4.913 1.00 90.00 247 GLY A N 1
ATOM 1929 C CA . GLY A 1 247 ? -11.692 -19.698 -4.170 1.00 90.00 247 GLY A CA 1
ATOM 1930 C C . GLY A 1 247 ? -11.335 -19.926 -2.699 1.00 90.00 247 GLY A C 1
ATOM 1931 O O . GLY A 1 247 ? -10.822 -19.041 -2.021 1.00 90.00 247 GLY A O 1
ATOM 1932 N N . SER A 1 248 ? -11.525 -21.151 -2.204 1.00 88.19 248 SER A N 1
ATOM 1933 C CA . SER A 1 248 ? -11.214 -21.525 -0.812 1.00 88.19 248 SER A CA 1
ATOM 1934 C C . SER A 1 248 ? -9.723 -21.476 -0.435 1.00 88.19 248 SER A C 1
ATOM 1936 O O . SER A 1 248 ? -9.381 -21.734 0.717 1.00 88.19 248 SER A O 1
ATOM 1938 N N . LYS A 1 249 ? -8.821 -21.193 -1.387 1.00 85.44 249 LYS A N 1
ATOM 1939 C CA . LYS A 1 249 ? -7.385 -20.973 -1.136 1.00 85.44 249 LYS A CA 1
ATOM 1940 C C . LYS A 1 249 ? -7.041 -19.495 -0.937 1.00 85.44 249 LYS A C 1
ATOM 1942 O O . LYS A 1 249 ? -5.896 -19.197 -0.602 1.00 85.44 249 LYS A O 1
ATOM 1947 N N . ALA A 1 250 ? -7.988 -18.583 -1.162 1.00 85.00 250 ALA A N 1
ATOM 1948 C CA . ALA A 1 250 ? -7.809 -17.170 -0.876 1.00 85.00 250 ALA A CA 1
ATOM 1949 C C . ALA A 1 250 ? -7.686 -16.963 0.640 1.00 85.00 250 ALA A C 1
ATOM 1951 O O . ALA A 1 250 ? -8.589 -17.297 1.404 1.00 85.00 250 ALA A O 1
ATOM 1952 N N . LEU A 1 251 ? -6.561 -16.401 1.072 1.00 87.94 251 LEU A N 1
ATOM 1953 C CA . LEU A 1 251 ? -6.378 -15.902 2.430 1.00 87.94 251 LEU A CA 1
ATOM 1954 C C . LEU A 1 251 ? -6.384 -14.380 2.365 1.00 87.94 251 LEU A C 1
ATOM 1956 O O . LEU A 1 251 ? -5.655 -13.814 1.556 1.00 87.94 251 LEU A O 1
ATOM 1960 N N . TYR A 1 252 ? -7.163 -13.714 3.208 1.00 91.00 252 TYR A N 1
ATOM 1961 C CA . TYR A 1 252 ? -7.118 -12.261 3.360 1.00 91.00 252 TYR A CA 1
ATOM 1962 C C . TYR A 1 252 ? -6.209 -11.887 4.534 1.00 91.00 252 TYR A C 1
ATOM 1964 O O . TYR A 1 252 ? -6.230 -12.552 5.570 1.00 91.00 252 TYR A O 1
ATOM 1972 N N . ALA A 1 253 ? -5.392 -10.843 4.382 1.00 89.44 253 ALA A N 1
ATOM 1973 C CA . ALA A 1 253 ? -4.430 -10.461 5.415 1.00 89.44 253 ALA A CA 1
ATOM 1974 C C . ALA A 1 253 ? -5.098 -9.902 6.689 1.00 89.44 253 ALA A C 1
ATOM 1976 O O . ALA A 1 253 ? -4.612 -10.156 7.792 1.00 89.44 253 ALA A O 1
ATOM 1977 N N . GLY A 1 254 ? -6.216 -9.177 6.549 1.00 91.62 254 GLY A N 1
ATOM 1978 C CA . GLY A 1 254 ? -7.011 -8.645 7.664 1.00 91.62 254 GLY A CA 1
ATOM 1979 C C . GLY A 1 254 ? -6.177 -7.910 8.719 1.00 91.62 254 GLY A C 1
ATOM 1980 O O . GLY A 1 254 ? -5.307 -7.103 8.397 1.00 91.62 254 GLY A O 1
ATOM 1981 N N . ALA A 1 255 ? -6.397 -8.228 9.996 1.00 89.62 255 ALA A N 1
ATOM 1982 C CA . ALA A 1 255 ? -5.636 -7.668 11.116 1.00 89.62 255 ALA A CA 1
ATOM 1983 C C . ALA A 1 255 ? -4.121 -7.975 11.075 1.00 89.62 255 ALA A C 1
ATOM 1985 O O . ALA A 1 255 ? -3.350 -7.316 11.763 1.00 89.62 255 ALA A O 1
ATOM 1986 N N . LYS A 1 256 ? -3.674 -8.941 10.259 1.00 85.94 256 LYS A N 1
ATOM 1987 C CA . LYS A 1 256 ? -2.257 -9.298 10.068 1.00 85.94 256 LYS A CA 1
ATOM 1988 C C . LYS A 1 256 ? -1.630 -8.618 8.844 1.00 85.94 256 LYS A C 1
ATOM 1990 O O . LYS A 1 256 ? -0.651 -9.124 8.308 1.00 85.94 256 LYS A O 1
ATOM 1995 N N . PHE A 1 257 ? -2.171 -7.491 8.379 1.00 85.25 257 PHE A N 1
ATOM 1996 C CA . PHE A 1 257 ? -1.708 -6.809 7.162 1.00 85.25 257 PHE A CA 1
ATOM 1997 C C . PHE A 1 257 ? -0.208 -6.455 7.152 1.00 85.25 257 PHE A C 1
ATOM 1999 O O . PHE A 1 257 ? 0.415 -6.583 6.100 1.00 85.25 257 PHE A O 1
ATOM 2006 N N . CYS A 1 258 ? 0.391 -6.122 8.304 1.00 79.38 258 CYS A N 1
ATOM 2007 C CA . CYS A 1 258 ? 1.840 -5.913 8.430 1.00 79.38 258 CYS A CA 1
ATOM 2008 C C . CYS A 1 258 ? 2.666 -7.202 8.229 1.00 79.38 258 CYS A C 1
ATOM 2010 O O . CYS A 1 258 ? 3.755 -7.156 7.656 1.00 79.38 258 CYS A O 1
ATOM 2012 N N . VAL A 1 259 ? 2.153 -8.354 8.692 1.00 76.19 259 VAL A N 1
ATOM 2013 C CA . VAL A 1 259 ? 2.854 -9.655 8.727 1.00 76.19 259 VAL A CA 1
ATOM 2014 C C . VAL A 1 259 ? 1.895 -10.801 8.323 1.00 76.19 259 VAL A C 1
ATOM 2016 O O . VAL A 1 259 ? 1.472 -11.603 9.160 1.00 76.19 259 VAL A O 1
ATOM 2019 N N . PRO A 1 260 ? 1.503 -10.894 7.036 1.00 72.50 260 PRO A N 1
ATOM 2020 C CA . PRO A 1 260 ? 0.442 -11.797 6.571 1.00 72.50 260 PRO A CA 1
ATOM 2021 C C . PRO A 1 260 ? 0.830 -13.284 6.517 1.00 72.50 260 PRO A C 1
ATOM 2023 O O . PRO A 1 260 ? -0.051 -14.144 6.545 1.00 72.50 260 PRO A O 1
ATOM 2026 N N . VAL A 1 261 ? 2.123 -13.614 6.409 1.00 68.94 261 VAL A N 1
ATOM 2027 C CA . VAL A 1 261 ? 2.627 -15.000 6.380 1.00 68.94 261 VAL A CA 1
ATOM 2028 C C . VAL A 1 261 ? 3.863 -15.143 7.252 1.00 68.94 261 VAL A C 1
ATOM 2030 O O . VAL A 1 261 ? 4.718 -14.268 7.249 1.00 68.94 261 VAL A O 1
ATOM 2033 N N . GLU A 1 262 ? 3.999 -16.274 7.939 1.00 58.78 262 GLU A N 1
ATOM 2034 C CA . GLU A 1 262 ? 5.249 -16.652 8.598 1.00 58.78 262 GLU A CA 1
ATOM 2035 C C . GLU A 1 262 ? 5.946 -17.783 7.821 1.00 58.78 262 GLU A C 1
ATOM 2037 O O . GLU A 1 262 ? 5.270 -18.737 7.418 1.00 58.78 262 GLU A O 1
ATOM 2042 N N . PRO A 1 263 ? 7.280 -17.719 7.635 1.00 54.97 263 PRO A N 1
ATOM 2043 C CA . PRO A 1 263 ? 8.178 -16.635 8.049 1.00 54.97 263 PRO A CA 1
ATOM 2044 C C . PRO A 1 263 ? 8.217 -15.458 7.042 1.00 54.97 263 PRO A C 1
ATOM 2046 O O . PRO A 1 263 ? 8.526 -15.644 5.865 1.00 54.97 263 PRO A O 1
ATOM 2049 N N . TYR A 1 264 ? 7.967 -14.226 7.507 1.00 48.41 264 TYR A N 1
ATOM 2050 C CA . TYR A 1 264 ? 7.902 -13.031 6.648 1.00 48.41 264 TYR A CA 1
ATOM 2051 C C . TYR A 1 264 ? 9.289 -12.456 6.315 1.00 48.41 264 TYR A C 1
ATOM 2053 O O . TYR A 1 264 ? 9.709 -11.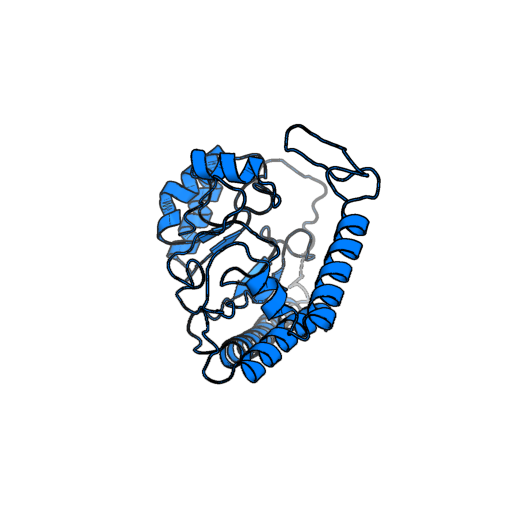435 6.857 1.00 48.41 264 TYR A O 1
ATOM 2061 N N . TRP A 1 265 ? 10.022 -13.111 5.412 1.00 46.03 265 TRP A N 1
ATOM 2062 C CA . TRP A 1 265 ? 11.298 -12.601 4.901 1.00 46.03 265 TRP A CA 1
ATOM 2063 C C . TRP A 1 265 ? 11.177 -12.201 3.428 1.00 46.03 265 TRP A C 1
ATOM 2065 O O . TRP A 1 265 ? 11.118 -13.058 2.547 1.00 46.03 265 TRP A O 1
ATOM 2075 N N . ILE A 1 266 ? 11.201 -10.896 3.146 1.00 45.00 266 ILE A N 1
ATOM 2076 C CA . ILE A 1 266 ? 11.424 -10.392 1.784 1.00 45.00 266 ILE A CA 1
ATOM 2077 C C . ILE A 1 266 ? 12.934 -10.385 1.540 1.00 45.00 266 ILE A C 1
ATOM 2079 O O . ILE A 1 266 ? 13.655 -9.553 2.091 1.00 45.00 266 ILE A O 1
ATOM 2083 N N . GLN A 1 267 ? 13.416 -11.316 0.717 1.00 39.22 267 GLN A N 1
ATOM 2084 C CA . GLN A 1 267 ? 14.820 -11.383 0.320 1.00 39.22 267 GLN A CA 1
ATOM 2085 C C . GLN A 1 267 ? 15.110 -10.318 -0.750 1.00 39.22 267 GLN A C 1
ATOM 2087 O O . GLN A 1 267 ? 14.960 -10.557 -1.945 1.00 39.22 267 GLN A O 1
ATOM 2092 N N . MET A 1 268 ? 15.510 -9.116 -0.319 1.00 40.66 268 MET A N 1
ATOM 2093 C CA . MET A 1 268 ? 15.828 -7.999 -1.229 1.00 40.66 268 MET A CA 1
ATOM 2094 C C . MET A 1 268 ? 17.185 -8.168 -1.942 1.00 40.66 268 MET A C 1
ATOM 2096 O O . MET A 1 268 ? 17.424 -7.564 -2.986 1.00 40.66 268 MET A O 1
ATOM 2100 N N . SER A 1 269 ? 18.072 -8.986 -1.372 1.00 35.94 269 SER A N 1
ATOM 2101 C CA . SER A 1 269 ? 19.358 -9.445 -1.917 1.00 35.94 269 SER A CA 1
ATOM 2102 C C . SER A 1 269 ? 19.800 -10.699 -1.140 1.00 35.94 269 SER A C 1
ATOM 2104 O O . SER A 1 269 ? 19.111 -11.099 -0.202 1.00 35.94 269 SER A O 1
ATOM 2106 N N . CYS A 1 270 ? 20.926 -11.334 -1.488 1.00 36.06 270 CYS A N 1
ATOM 2107 C CA . CYS A 1 270 ? 21.377 -12.588 -0.855 1.00 36.06 270 CYS A CA 1
ATOM 2108 C C . CYS A 1 270 ? 21.558 -12.543 0.678 1.00 36.06 270 CYS A C 1
ATOM 2110 O O . CYS A 1 270 ? 21.573 -13.602 1.297 1.00 36.06 270 CYS A O 1
ATOM 2112 N N . GLU A 1 271 ? 21.691 -11.361 1.289 1.00 29.97 271 GLU A N 1
ATOM 2113 C CA . GLU A 1 271 ? 22.090 -11.222 2.702 1.00 29.97 271 GLU A CA 1
ATOM 2114 C C . GLU A 1 271 ? 21.141 -10.354 3.550 1.00 29.97 271 GLU A C 1
ATOM 2116 O O . GLU A 1 271 ? 21.298 -10.281 4.768 1.00 29.97 271 GLU A O 1
ATOM 2121 N N . LEU A 1 272 ? 20.122 -9.722 2.953 1.00 36.03 272 LEU A N 1
ATOM 2122 C CA . LEU A 1 272 ? 19.232 -8.792 3.661 1.00 36.03 272 LEU A CA 1
ATOM 2123 C C . LEU A 1 272 ? 17.861 -9.387 3.981 1.00 36.03 272 LEU A C 1
ATOM 2125 O O . LEU A 1 272 ? 17.019 -9.594 3.106 1.00 36.03 272 LEU A O 1
ATOM 2129 N N . LYS A 1 273 ? 17.640 -9.587 5.284 1.00 37.28 273 LYS A N 1
ATOM 2130 C CA . LYS A 1 273 ? 16.371 -9.974 5.905 1.00 37.28 273 LYS A CA 1
ATOM 2131 C C . LYS A 1 273 ? 15.861 -8.825 6.772 1.00 37.28 273 LYS A C 1
ATOM 2133 O O . LYS A 1 273 ? 16.424 -8.548 7.827 1.00 37.28 273 LYS A O 1
ATOM 2138 N N . MET A 1 274 ? 14.789 -8.167 6.338 1.00 42.59 274 MET A N 1
ATOM 2139 C CA . MET A 1 274 ? 14.105 -7.139 7.123 1.00 42.59 274 MET A CA 1
ATOM 2140 C C . MET A 1 274 ? 12.924 -7.758 7.870 1.00 42.59 274 MET A C 1
ATOM 2142 O O . MET A 1 274 ? 12.065 -8.380 7.248 1.00 42.59 274 MET A O 1
ATOM 2146 N N . ARG A 1 275 ? 12.872 -7.571 9.193 1.00 39.00 275 ARG A N 1
ATOM 2147 C CA . ARG A 1 275 ? 11.684 -7.870 9.998 1.00 39.00 275 ARG A CA 1
ATOM 2148 C C . ARG A 1 275 ? 10.756 -6.660 9.923 1.00 39.00 275 ARG A C 1
ATOM 2150 O O . ARG A 1 275 ? 11.034 -5.645 10.552 1.00 39.00 275 ARG A O 1
ATOM 2157 N N . ILE A 1 276 ? 9.705 -6.777 9.121 1.00 40.28 276 ILE A N 1
ATOM 2158 C CA . ILE A 1 276 ? 8.571 -5.850 9.133 1.00 40.28 276 ILE A CA 1
ATOM 2159 C C . ILE A 1 276 ? 7.712 -6.254 10.338 1.00 40.28 276 ILE A C 1
ATOM 2161 O O . ILE A 1 276 ? 7.407 -7.441 10.485 1.00 40.28 276 ILE A O 1
ATOM 2165 N N . CYS A 1 277 ? 7.407 -5.297 11.213 1.00 35.12 277 CYS A N 1
ATOM 2166 C CA . CYS A 1 277 ? 6.498 -5.448 12.352 1.00 35.12 277 CYS A CA 1
ATOM 2167 C C . CYS A 1 277 ? 5.272 -4.567 12.102 1.00 35.12 277 CYS A C 1
ATOM 2169 O O . CYS A 1 277 ? 5.491 -3.394 11.722 1.00 35.12 277 CYS A O 1
#

InterPro domains:
  IPR000941 Enolase [PR00148] (20-36)
  IPR000941 Enolase [PR00148] (79-92)
  IPR000941 Enolase [PR00148] (232-246)
  IPR000941 Enolase [PTHR11902] (1-112)
  IPR020810 Enolase, C-terminal TIM barrel domain [PF00113] (108-216)
  IPR020810 Enolase, C-terminal TIM barrel domain [PF00113] (219-258)
  IPR020810 Enolase, C-terminal TIM barrel domain [SM01192] (57-260)
  IPR029017 Enolase-like, N-terminal [G3DSA:3.30.390.10] (1-39)
  IPR029017 Enolase-like, N-terminal [SSF54826] (6-54)
  IPR036849 Enolase-like, C-terminal domain superfamily [G3DSA:3.20.20.120] (41-109)
  IPR036849 Enolase-like, C-terminal domain superfamily [G3DSA:3.20.20.120] (110-217)
  IPR036849 Enolase-like, C-terminal domain superfamily [G3DSA:3.20.20.120] (218-266)
  IPR036849 Enolase-like, C-terminal domain superfamily [SSF51604] (58-260)

pLDDT: mean 75.92, std 18.23, range [29.97, 96.69]

Secondary structure (DSSP, 8-state):
-IIIII--EETTEE--TTTTHHHHHHHHHHHHHHHHHHTTS-HHHHHHHHSSS-----EEPEEEEEEEE-GGGSSSS--SSEEEE--TT-SSHHHHHHHHHHHHHHHHHHHHHHHHHHHS--SSS--------S---GGG---HHHHHHHHHHHHHHS---EEE--S-TT-HHHHHHHHHHHTTTSEEEESTTTTT-HHHHHHHHHTT--SEE--SS-BSEEE---S-SHHHHHHHHHHHHHHHHHGGG-EE-GGGTTS-SSS--EESSTT-EE---

Foldseek 3Di:
DQCPPQNDADPLGGPQPPCRPVNVVVVVVVVLVVVCVVVVHDSVVSVVVVQPDPDPADEFAFEFAWQDADDPCDPDPDPHGTDTDTQLVDFALVRSLVVQVVVNVVVVVVVVVVVCVVVPQDDVRDDPPDPPDPDPPVPPDDDLVRLLVVVVVCVVVDVAAEDECSDALPCLPSLLVSCVVCVVPHFYEYCSVCVVGPVSVVVCQVSVSGLHYPDPDDQNHDYQYHCDDPSSVVVSVVSVVVCVVCPVSHGHQRNVSQPSDPPDFRCPDPPDGGRRD

Organism: NCBI:txid158383